Protein AF-A0A7V8Z9N8-F1 (afdb_monomer_lite)

Sequence (375 aa):
MPITPGGRDTIYVFGDNLNQVSESGLSLTSPFISVVPGSFTSGFAGGMSYVRFDAATTFSAPPGDYSIRLQSNTGEVAYVTGGLTVDLANNAPVVNQLDTVDFFVRQQYHDFLNREADDAGLQFWKGTLESYLNNCGTADTSQAADCRARARASVSEAFFVSVEFQETGYLVYRLYRAAFRASSRPPRGLPRYAEFIRDTQTIGAGVIVNQGNWQQQLEANKQAFLTNFVQRAEFTATYPLTMTADQYVNALLANAGLPLDGAEKQAALNAYGAGGVNGRARALRSIAESDLLFRKEFNQAFVLMQYFGYLRRNSDDAPDNSFAGYDFWLGKLNAESGDTTNLQTLDQLLAPTKRARMVEAFVVTGEYRRRFGPE

Structure (mmCIF, N/CA/C/O backbone):
data_AF-A0A7V8Z9N8-F1
#
_entry.id   AF-A0A7V8Z9N8-F1
#
loop_
_atom_site.group_PDB
_atom_site.id
_atom_site.type_symbol
_atom_site.label_atom_id
_atom_site.label_alt_id
_atom_site.label_comp_id
_atom_site.label_asym_id
_atom_site.label_entity_id
_atom_site.label_seq_id
_atom_site.pdbx_PDB_ins_code
_atom_site.Cartn_x
_atom_site.Cartn_y
_atom_site.Cartn_z
_atom_site.occupancy
_atom_site.B_iso_or_equiv
_atom_site.auth_seq_id
_atom_site.auth_comp_id
_atom_site.auth_asym_id
_atom_site.auth_atom_id
_atom_site.pdbx_PDB_model_num
ATOM 1 N N . MET A 1 1 ? 9.235 -22.253 -28.505 1.00 82.94 1 MET A N 1
ATOM 2 C CA . MET A 1 1 ? 8.950 -20.961 -29.171 1.00 82.94 1 MET A CA 1
ATOM 3 C C . MET A 1 1 ? 9.347 -19.853 -28.215 1.00 82.94 1 MET A C 1
ATOM 5 O O . MET A 1 1 ? 8.908 -19.922 -27.072 1.00 82.94 1 MET A O 1
ATOM 9 N N . PRO A 1 2 ? 10.167 -18.877 -28.637 1.00 83.00 2 PRO A N 1
ATOM 10 C CA . PRO A 1 2 ? 10.487 -17.736 -27.793 1.00 83.00 2 PRO A CA 1
ATOM 11 C C . PRO A 1 2 ? 9.223 -16.911 -27.524 1.00 83.00 2 PRO A C 1
ATOM 13 O O . PRO A 1 2 ? 8.469 -16.627 -28.454 1.00 83.00 2 PRO A O 1
ATOM 16 N N . ILE A 1 3 ? 8.998 -16.555 -26.265 1.00 85.44 3 ILE A N 1
ATOM 17 C CA . ILE A 1 3 ? 7.920 -15.670 -25.817 1.00 85.44 3 ILE A CA 1
ATOM 18 C C . ILE A 1 3 ? 8.513 -14.510 -25.025 1.00 85.44 3 ILE A C 1
ATOM 20 O O . ILE A 1 3 ? 9.530 -14.665 -24.344 1.00 85.44 3 ILE A O 1
ATOM 24 N N . THR A 1 4 ? 7.891 -13.338 -25.123 1.00 78.94 4 THR A N 1
ATOM 25 C CA . THR A 1 4 ? 8.471 -12.105 -24.566 1.00 78.94 4 THR A CA 1
ATOM 26 C C . THR A 1 4 ? 7.835 -11.763 -23.217 1.00 78.94 4 THR A C 1
ATOM 28 O O . THR A 1 4 ? 6.605 -11.702 -23.141 1.00 78.94 4 THR A O 1
ATOM 31 N N . PRO A 1 5 ? 8.613 -11.489 -22.150 1.00 78.69 5 PRO A N 1
ATOM 32 C CA . PRO A 1 5 ? 8.058 -10.966 -20.903 1.00 78.69 5 PRO A CA 1
ATOM 33 C C . PRO A 1 5 ? 7.242 -9.688 -21.128 1.00 78.69 5 PRO A C 1
ATOM 35 O O . PRO A 1 5 ? 7.665 -8.788 -21.850 1.00 78.69 5 PRO A O 1
ATOM 38 N N . GLY A 1 6 ? 6.047 -9.621 -20.536 1.00 71.88 6 GLY A N 1
ATOM 39 C CA . GLY A 1 6 ? 5.092 -8.525 -20.746 1.00 71.88 6 GLY A CA 1
ATOM 40 C C . GLY A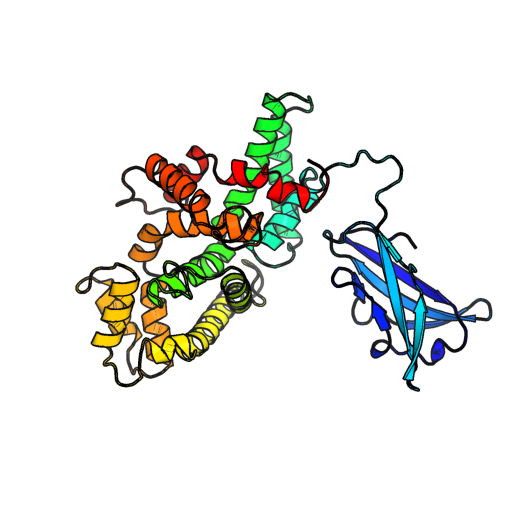 1 6 ? 4.397 -8.545 -22.113 1.00 71.88 6 GLY A C 1
ATOM 41 O O . GLY A 1 6 ? 3.572 -7.676 -22.397 1.00 71.88 6 GLY A O 1
ATOM 42 N N . GLY A 1 7 ? 4.728 -9.516 -22.964 1.00 79.62 7 GLY A N 1
ATOM 43 C CA . GLY A 1 7 ? 4.172 -9.692 -24.295 1.00 79.62 7 GLY A CA 1
ATOM 44 C C . GLY A 1 7 ? 2.905 -10.542 -24.323 1.00 79.62 7 GLY A C 1
ATOM 45 O O . GLY A 1 7 ? 2.538 -11.232 -23.364 1.00 79.62 7 GLY A O 1
ATOM 46 N N . ARG A 1 8 ? 2.241 -10.490 -25.479 1.00 89.31 8 ARG A N 1
ATOM 47 C CA . ARG A 1 8 ? 1.189 -11.427 -25.872 1.00 89.31 8 ARG A CA 1
ATOM 48 C C . ARG A 1 8 ? 1.601 -12.094 -27.171 1.00 89.31 8 ARG A C 1
ATOM 50 O O . ARG A 1 8 ? 1.754 -11.410 -28.180 1.00 89.31 8 ARG A O 1
ATOM 57 N N . ASP A 1 9 ? 1.740 -13.409 -27.131 1.00 91.00 9 ASP A N 1
ATOM 58 C CA . ASP A 1 9 ? 2.224 -14.206 -28.251 1.00 91.00 9 ASP A CA 1
ATOM 59 C C . ASP A 1 9 ? 1.147 -15.210 -28.680 1.00 91.00 9 ASP A C 1
ATOM 61 O O . ASP A 1 9 ? 0.590 -15.935 -27.853 1.00 91.00 9 ASP A O 1
ATOM 65 N N . THR A 1 10 ? 0.839 -15.267 -29.979 1.00 94.62 10 THR A N 1
ATOM 66 C CA . THR A 1 10 ? -0.066 -16.286 -30.529 1.00 94.62 10 THR A CA 1
ATOM 67 C C . THR A 1 10 ? 0.689 -17.599 -30.699 1.00 94.62 10 THR A C 1
ATOM 69 O O . THR A 1 10 ? 1.647 -17.685 -31.468 1.00 94.62 10 THR A O 1
ATOM 72 N N . ILE A 1 11 ? 0.209 -18.644 -30.034 1.00 94.50 11 ILE A N 1
ATOM 73 C CA . ILE A 1 11 ? 0.792 -19.982 -30.047 1.00 94.50 11 ILE A CA 1
ATOM 74 C C . ILE A 1 11 ? -0.060 -20.901 -30.921 1.00 94.50 11 ILE A C 1
ATOM 76 O O . ILE A 1 11 ? -1.282 -20.942 -30.782 1.00 94.50 11 ILE A O 1
ATOM 80 N N . TYR A 1 12 ? 0.597 -21.675 -31.787 1.00 94.31 12 TYR A N 1
ATOM 81 C CA . TYR A 1 12 ? -0.008 -22.791 -32.515 1.00 94.31 12 TYR A CA 1
ATOM 82 C C . TYR A 1 12 ? 0.651 -24.096 -32.083 1.00 94.31 12 TYR A C 1
ATOM 84 O O . TYR A 1 12 ? 1.875 -24.221 -32.122 1.00 94.31 12 TYR A O 1
ATOM 92 N N . VAL A 1 13 ? -0.163 -25.081 -31.713 1.00 93.94 13 VAL A N 1
ATOM 93 C CA . VAL A 1 13 ? 0.290 -26.450 -31.459 1.00 93.94 13 VAL A CA 1
ATOM 94 C C . VAL A 1 13 ? -0.364 -27.353 -32.488 1.00 93.94 13 VAL A C 1
ATOM 96 O O . VAL A 1 13 ? -1.588 -27.380 -32.584 1.00 93.94 13 VAL A O 1
ATOM 99 N N . PHE A 1 14 ? 0.452 -28.075 -33.254 1.00 92.06 14 PHE A N 1
ATOM 100 C CA . PHE A 1 14 ? 0.007 -29.057 -34.240 1.00 92.06 14 PHE A CA 1
ATOM 101 C C . PHE A 1 14 ? 0.200 -30.469 -33.697 1.00 92.06 14 PHE A C 1
ATOM 103 O O . PHE A 1 14 ? 1.163 -30.736 -32.978 1.00 92.06 14 PHE A O 1
ATOM 110 N N . GLY A 1 15 ? -0.710 -31.367 -34.052 1.00 88.62 15 GLY A N 1
ATOM 111 C CA . GLY A 1 15 ? -0.664 -32.754 -33.618 1.00 88.62 15 GLY A CA 1
ATOM 112 C C . GLY A 1 15 ? -1.954 -33.495 -33.927 1.00 88.62 15 GLY A C 1
ATOM 113 O O . GLY A 1 15 ? -2.981 -32.897 -34.261 1.00 88.62 15 GLY A O 1
ATOM 114 N N . ASP A 1 16 ? -1.898 -34.812 -33.798 1.00 87.69 16 ASP A N 1
ATOM 115 C CA . ASP A 1 16 ? -3.054 -35.667 -34.026 1.00 87.69 16 ASP A CA 1
ATOM 116 C C . ASP A 1 16 ? -4.092 -35.501 -32.913 1.00 87.69 16 ASP A C 1
ATOM 118 O O . ASP A 1 16 ? -3.762 -35.263 -31.751 1.00 87.69 16 ASP A O 1
ATOM 122 N N . ASN A 1 17 ? -5.371 -35.633 -33.274 1.00 84.50 17 ASN A N 1
ATOM 123 C CA . ASN A 1 17 ? -6.515 -35.592 -32.354 1.00 84.50 17 ASN A CA 1
ATOM 124 C C . ASN A 1 17 ? -6.657 -34.306 -31.513 1.00 84.50 17 ASN A C 1
ATOM 126 O O . ASN A 1 17 ? -7.448 -34.262 -30.569 1.00 84.50 17 ASN A O 1
ATOM 130 N N . LEU A 1 18 ? -5.963 -33.221 -31.870 1.00 89.12 18 LEU A N 1
ATOM 131 C CA . LEU A 1 18 ? -6.078 -31.935 -31.173 1.00 89.12 18 LEU A CA 1
ATOM 132 C C . LEU A 1 18 ? -7.464 -31.282 -31.295 1.00 89.12 18 LEU A C 1
ATOM 134 O O . LEU A 1 18 ? -7.822 -30.429 -30.488 1.00 89.12 18 LEU A O 1
ATOM 138 N N . ASN A 1 19 ? -8.289 -31.731 -32.242 1.00 86.12 19 ASN A N 1
ATOM 139 C CA . ASN A 1 19 ? -9.707 -31.377 -32.326 1.00 86.12 19 ASN A CA 1
ATOM 140 C C . ASN A 1 19 ? -10.540 -31.868 -31.122 1.00 86.12 19 ASN A C 1
ATOM 142 O O . ASN A 1 19 ? -11.681 -31.442 -30.968 1.00 86.12 19 ASN A O 1
ATOM 146 N N . GLN A 1 20 ? -9.995 -32.752 -30.278 1.00 89.38 20 GLN A N 1
ATOM 147 C CA . GLN A 1 20 ? -10.640 -33.226 -29.050 1.00 89.38 20 GLN A CA 1
ATOM 148 C C . GLN A 1 20 ? -10.265 -32.413 -27.802 1.00 89.38 20 GLN A C 1
ATOM 150 O O . GLN A 1 20 ? -10.724 -32.742 -26.707 1.00 89.38 20 GLN A O 1
ATOM 155 N N . VAL A 1 21 ? -9.431 -31.379 -27.938 1.00 92.00 21 VAL A N 1
ATOM 156 C CA . VAL A 1 21 ? -9.043 -30.481 -26.844 1.00 92.00 21 VAL A CA 1
ATOM 157 C C . VAL A 1 21 ? -9.955 -29.255 -26.844 1.00 92.00 21 VAL A C 1
ATOM 159 O O . VAL A 1 21 ? -10.242 -28.675 -27.891 1.00 92.00 21 VAL A O 1
ATOM 162 N N . SER A 1 22 ? -10.405 -28.854 -25.658 1.00 91.44 22 SER A N 1
ATOM 163 C CA . SER A 1 22 ? -11.158 -27.619 -25.423 1.00 91.44 22 SER A CA 1
ATOM 164 C C . SER A 1 22 ? -10.313 -26.608 -24.642 1.00 91.44 22 SER A C 1
ATOM 166 O O . SER A 1 22 ? -9.267 -26.962 -24.098 1.00 91.44 22 SER A O 1
ATOM 168 N N . GLU A 1 23 ? -10.771 -25.358 -24.541 1.00 90.69 23 GLU A N 1
ATOM 169 C CA . GLU A 1 23 ? -10.067 -24.308 -23.787 1.00 90.69 23 GLU A CA 1
ATOM 170 C C . GLU A 1 23 ? -9.812 -24.714 -22.325 1.00 90.69 23 GLU A C 1
ATOM 172 O O . GLU A 1 23 ? -8.716 -24.519 -21.814 1.00 90.69 23 GLU A O 1
ATOM 177 N N . SER A 1 24 ? -10.768 -25.389 -21.675 1.00 89.69 24 SER A N 1
ATOM 178 C CA . SER A 1 24 ? -10.596 -25.912 -20.309 1.00 89.69 24 SER A CA 1
ATOM 179 C C . SER A 1 24 ? -9.563 -27.037 -20.195 1.00 89.69 24 SER A C 1
ATOM 181 O O . SER A 1 24 ? -9.095 -27.337 -19.099 1.00 89.69 24 SER A O 1
ATOM 183 N N . GLY A 1 25 ? -9.227 -27.684 -21.312 1.00 90.38 25 GLY A N 1
ATOM 184 C CA . GLY A 1 25 ? -8.186 -28.704 -21.387 1.00 90.38 25 GLY A CA 1
ATOM 185 C C . GLY A 1 25 ? -6.778 -28.129 -21.560 1.00 90.38 25 GLY A C 1
ATOM 186 O O . GLY A 1 25 ? -5.810 -28.883 -21.480 1.00 90.38 25 GLY A O 1
ATOM 187 N N . LEU A 1 26 ? -6.637 -26.822 -21.793 1.00 93.75 26 LEU A N 1
ATOM 188 C CA . LEU A 1 26 ? -5.356 -26.149 -21.981 1.00 93.75 26 LEU A CA 1
ATOM 189 C C . LEU A 1 26 ? -4.894 -25.490 -20.674 1.00 93.75 26 LEU A C 1
ATOM 191 O O . LEU A 1 26 ? -5.606 -24.697 -20.065 1.00 93.75 26 LEU A O 1
ATOM 195 N N . SER A 1 27 ? -3.655 -25.761 -20.269 1.00 91.38 27 SER A N 1
ATOM 196 C CA . SER A 1 27 ? -3.010 -25.057 -19.158 1.00 91.38 27 SER A CA 1
ATOM 197 C C . SER A 1 27 ? -1.510 -24.915 -19.386 1.00 91.38 27 SER A C 1
ATOM 199 O O . SER A 1 27 ? -0.891 -25.762 -20.029 1.00 91.38 27 SER A O 1
ATOM 201 N N . LEU A 1 28 ? -0.904 -23.888 -18.801 1.00 91.69 28 LEU A N 1
ATOM 202 C CA . LEU A 1 28 ? 0.541 -23.674 -18.832 1.00 91.69 28 LEU A CA 1
ATOM 203 C C . LEU A 1 28 ? 1.142 -24.069 -17.485 1.00 91.69 28 LEU A C 1
ATOM 205 O O . LEU A 1 28 ? 0.551 -23.820 -16.437 1.00 91.69 28 LEU A O 1
ATOM 209 N N . THR A 1 29 ? 2.321 -24.688 -17.489 1.00 78.81 29 THR A N 1
ATOM 210 C CA . THR A 1 29 ? 2.987 -25.145 -16.254 1.00 78.81 29 THR A CA 1
ATOM 211 C C . THR A 1 29 ? 3.706 -24.010 -15.512 1.00 78.81 29 THR A C 1
ATOM 213 O O . THR A 1 29 ? 4.730 -24.245 -14.876 1.00 78.81 29 THR A O 1
ATOM 216 N N . SER A 1 30 ? 3.219 -22.771 -15.632 1.00 84.19 30 SER A N 1
ATOM 217 C CA . SER A 1 30 ? 3.859 -21.561 -15.115 1.00 84.19 30 SER A CA 1
ATOM 218 C C . SER A 1 30 ? 2.838 -20.636 -14.462 1.00 84.19 30 SER A C 1
ATOM 220 O O . SER A 1 30 ? 1.788 -20.405 -15.056 1.00 84.19 30 SER A O 1
ATOM 222 N N . PRO A 1 31 ? 3.145 -20.034 -13.299 1.00 80.19 31 PRO A N 1
ATOM 223 C CA . PRO A 1 31 ? 2.337 -18.946 -12.754 1.00 80.19 31 PRO A CA 1
ATOM 224 C C . PRO A 1 31 ? 2.562 -17.613 -13.492 1.00 80.19 31 PRO A C 1
ATOM 226 O O . PRO A 1 31 ? 1.800 -16.674 -13.291 1.00 80.19 31 PRO A O 1
ATOM 229 N N . PHE A 1 32 ? 3.599 -17.519 -14.331 1.00 85.31 32 PHE A N 1
ATOM 230 C CA . PHE A 1 32 ? 3.976 -16.300 -15.054 1.00 85.31 32 PHE A CA 1
ATOM 231 C C . PHE A 1 32 ? 3.394 -16.225 -16.465 1.00 85.31 32 PHE A C 1
ATOM 233 O O . PHE A 1 32 ? 3.576 -15.228 -17.154 1.00 85.31 32 PHE A O 1
ATOM 240 N N . ILE A 1 33 ? 2.733 -17.284 -16.934 1.00 91.38 33 ILE A N 1
ATOM 241 C CA . ILE A 1 33 ? 2.181 -17.333 -18.285 1.00 91.38 33 ILE A CA 1
ATOM 242 C C . ILE A 1 33 ? 0.756 -17.847 -18.184 1.00 91.38 33 ILE A C 1
ATOM 244 O O . ILE A 1 33 ? 0.508 -18.915 -17.626 1.00 91.38 33 ILE A O 1
ATOM 248 N N . SER A 1 34 ? -0.179 -17.085 -18.734 1.00 91.31 34 SER A N 1
ATOM 249 C CA . SER A 1 34 ? -1.600 -17.421 -18.734 1.00 91.31 34 SER A CA 1
ATOM 250 C C . SER A 1 34 ? -2.143 -17.476 -20.155 1.00 91.31 34 SER A C 1
ATOM 252 O O . SER A 1 34 ? -1.635 -16.811 -21.057 1.00 91.31 34 SER A O 1
ATOM 254 N N . VAL A 1 35 ? -3.180 -18.283 -20.358 1.00 92.69 35 VAL A N 1
ATOM 255 C CA . VAL A 1 35 ? -3.938 -18.290 -21.612 1.00 92.69 35 VAL A CA 1
ATOM 256 C C . VAL A 1 35 ? -4.899 -17.110 -21.579 1.00 92.69 35 VAL A C 1
ATOM 258 O O . VAL A 1 35 ? -5.642 -16.951 -20.611 1.00 92.69 35 VAL A O 1
ATOM 261 N N . VAL A 1 36 ? -4.894 -16.286 -22.625 1.00 92.06 36 VAL A N 1
ATOM 262 C CA . VAL A 1 36 ? -5.844 -15.179 -22.755 1.00 92.06 36 VAL A CA 1
ATOM 263 C C . VAL A 1 36 ? -7.249 -15.764 -22.953 1.00 92.06 36 VAL A C 1
ATOM 265 O O . VAL A 1 36 ? -7.455 -16.482 -23.938 1.00 92.06 36 VAL A O 1
ATOM 268 N N . PRO A 1 37 ? -8.221 -15.465 -22.069 1.00 90.62 37 PRO A N 1
ATOM 269 C CA . PRO A 1 37 ? -9.566 -16.025 -22.170 1.00 90.62 37 PRO A CA 1
ATOM 270 C C . PRO A 1 37 ? -10.225 -15.726 -23.519 1.00 90.62 37 PRO A C 1
ATOM 272 O O . PRO A 1 37 ? -10.191 -14.589 -23.994 1.00 90.62 37 PRO A O 1
ATOM 275 N N . GLY A 1 38 ? -10.829 -16.743 -24.135 1.00 90.75 38 GLY A N 1
ATOM 276 C CA . GLY A 1 38 ? -11.528 -16.625 -25.418 1.00 90.75 38 GLY A CA 1
ATOM 277 C C . GLY A 1 38 ? -10.615 -16.546 -26.646 1.00 90.75 38 GLY A C 1
ATOM 278 O O . GLY A 1 38 ? -11.110 -16.395 -27.761 1.00 90.75 38 GLY A O 1
ATOM 279 N N . SER A 1 39 ? -9.293 -16.663 -26.477 1.00 94.44 39 SER A N 1
ATOM 280 C CA . SER A 1 39 ? -8.345 -16.734 -27.602 1.00 94.44 39 SER A CA 1
ATOM 281 C C . SER A 1 39 ? -8.240 -18.134 -28.221 1.00 94.44 39 SER A C 1
ATOM 283 O O . SER A 1 39 ? -7.697 -18.286 -29.320 1.00 94.44 39 SER A O 1
ATOM 285 N N . PHE A 1 40 ? -8.746 -19.156 -27.520 1.00 96.00 40 PHE A N 1
ATOM 286 C CA . PHE A 1 40 ? -8.637 -20.551 -27.924 1.00 96.00 40 PHE A CA 1
ATOM 287 C C . PHE A 1 40 ? -9.479 -20.855 -29.166 1.00 96.00 40 PHE A C 1
ATOM 289 O O . PHE A 1 40 ? -10.680 -20.603 -29.215 1.00 96.00 40 PHE A O 1
ATOM 296 N N . THR A 1 41 ? -8.855 -21.487 -30.154 1.00 94.81 41 THR A N 1
ATOM 297 C CA . THR A 1 41 ? -9.523 -22.069 -31.321 1.00 94.81 41 THR A CA 1
ATOM 298 C C . THR A 1 41 ? -8.845 -23.382 -31.692 1.00 94.81 41 THR A C 1
ATOM 300 O O . THR A 1 41 ? -7.655 -23.565 -31.444 1.00 94.81 41 THR A O 1
ATOM 303 N N . SER A 1 42 ? -9.581 -24.300 -32.308 1.00 93.19 42 SER A N 1
ATOM 304 C CA . SER A 1 42 ? -9.021 -25.515 -32.899 1.00 93.19 42 SER A CA 1
ATOM 305 C C . SER A 1 42 ? -9.402 -25.603 -34.371 1.00 93.19 42 SER A C 1
ATOM 307 O O . SER A 1 42 ? -10.379 -24.996 -34.817 1.00 93.19 42 SER A O 1
ATOM 309 N N . GLY A 1 43 ? -8.603 -26.320 -35.151 1.00 91.81 43 GLY A N 1
ATOM 310 C CA . GLY A 1 43 ? -8.834 -26.444 -36.582 1.00 91.81 43 GLY A CA 1
ATOM 311 C C . GLY A 1 43 ? -7.975 -27.514 -37.232 1.00 91.81 43 GLY A C 1
ATOM 312 O O . GLY A 1 43 ? -7.345 -28.335 -36.564 1.00 91.81 43 GLY A O 1
ATOM 313 N N . PHE A 1 44 ? -7.969 -27.507 -38.561 1.00 90.81 44 PHE A N 1
ATOM 314 C CA . PHE A 1 44 ? -7.179 -28.412 -39.384 1.00 90.81 44 PHE A CA 1
ATOM 315 C C . PHE A 1 44 ? -6.503 -27.613 -40.494 1.00 90.81 44 PHE A C 1
ATOM 317 O O . PHE A 1 44 ? -7.170 -26.897 -41.241 1.00 90.81 44 PHE A O 1
ATOM 324 N N . ALA A 1 45 ? -5.180 -27.706 -40.589 1.00 89.50 45 ALA A N 1
ATOM 325 C CA . ALA A 1 45 ? -4.388 -26.993 -41.582 1.00 89.50 45 ALA A CA 1
ATOM 326 C C . ALA A 1 45 ? -3.153 -27.819 -41.952 1.00 89.50 45 ALA A C 1
ATOM 328 O O . ALA A 1 45 ? -2.554 -28.472 -41.103 1.00 89.50 45 ALA A O 1
ATOM 329 N N . GLY A 1 46 ? -2.778 -27.815 -43.234 1.00 83.56 46 GLY A N 1
ATOM 330 C CA . GLY A 1 46 ? -1.585 -28.533 -43.699 1.00 83.56 46 GLY A CA 1
ATOM 331 C C . GLY A 1 46 ? -1.631 -30.053 -43.489 1.00 83.56 46 GLY A C 1
ATOM 332 O O . GLY A 1 46 ? -0.583 -30.674 -43.372 1.00 83.56 46 GLY A O 1
ATOM 333 N N . GLY A 1 47 ? -2.827 -30.651 -43.420 1.00 88.12 47 GLY A N 1
ATOM 334 C CA . GLY A 1 47 ? -2.991 -32.092 -43.204 1.00 88.12 47 GLY A CA 1
ATOM 335 C C . GLY A 1 47 ? -2.937 -32.540 -41.739 1.00 88.12 47 GLY A C 1
ATOM 336 O O . GLY A 1 47 ? -2.986 -33.740 -41.493 1.00 88.12 47 GLY A O 1
ATOM 337 N N . MET A 1 48 ? -2.868 -31.612 -40.779 1.00 90.25 48 MET A N 1
ATOM 338 C CA . MET A 1 48 ? -2.829 -31.911 -39.343 1.00 90.25 48 MET A CA 1
ATOM 339 C C . MET A 1 48 ? -3.834 -31.057 -38.565 1.00 90.25 48 MET A C 1
ATOM 341 O O . MET A 1 48 ? -4.165 -29.934 -38.964 1.00 90.25 48 MET A O 1
ATOM 345 N N . SER A 1 49 ? -4.310 -31.573 -37.431 1.00 92.81 49 SER A N 1
ATOM 346 C CA . SER A 1 49 ? -5.091 -30.779 -36.481 1.00 92.81 49 SER A CA 1
ATOM 347 C C . SER A 1 49 ? -4.194 -29.802 -35.722 1.00 92.81 49 SER A C 1
ATOM 349 O O . SER A 1 49 ? -3.010 -30.062 -35.498 1.00 92.81 49 SER A O 1
ATOM 351 N N . TYR A 1 50 ? -4.768 -28.673 -35.310 1.00 94.44 50 TYR A N 1
ATOM 352 C CA . TYR A 1 50 ? -4.093 -27.698 -34.462 1.00 94.44 50 TYR A CA 1
ATOM 353 C C . TYR A 1 50 ? -5.010 -27.141 -33.375 1.00 94.44 50 TYR A C 1
ATOM 355 O O . TYR A 1 50 ? -6.233 -27.106 -33.528 1.00 94.44 50 TYR A O 1
ATOM 363 N N . VAL A 1 51 ? -4.387 -26.638 -32.311 1.00 95.50 51 VAL A N 1
ATOM 364 C CA . VAL A 1 51 ? -4.975 -25.653 -31.396 1.00 95.50 51 VAL A CA 1
ATOM 365 C C . VAL A 1 51 ? -4.190 -24.347 -31.482 1.00 95.50 51 VAL A C 1
ATOM 367 O O . VAL A 1 51 ? -2.968 -24.354 -31.636 1.00 95.50 51 VAL A O 1
ATOM 370 N N . ARG A 1 52 ? -4.901 -23.225 -31.407 1.00 95.69 52 ARG A N 1
ATOM 371 C CA . ARG A 1 52 ? -4.367 -21.863 -31.385 1.00 95.69 52 ARG A CA 1
ATOM 372 C C . ARG A 1 52 ? -4.876 -21.165 -30.135 1.00 95.69 52 ARG A C 1
ATOM 374 O O . ARG A 1 52 ? -6.067 -21.237 -29.856 1.00 95.69 52 ARG A O 1
ATOM 381 N N . PHE A 1 53 ? -4.005 -20.454 -29.438 1.00 95.44 53 PHE A N 1
ATOM 382 C CA . PHE A 1 53 ? -4.369 -19.590 -28.316 1.00 95.44 53 PHE A CA 1
ATOM 383 C C . PHE A 1 53 ? -3.355 -18.455 -28.181 1.00 95.44 53 PHE A C 1
ATOM 385 O O . PHE A 1 53 ? -2.232 -18.570 -28.668 1.00 95.44 53 PHE A O 1
ATOM 392 N N . ASP A 1 54 ? -3.734 -17.375 -27.507 1.00 95.50 54 ASP A N 1
ATOM 393 C CA . ASP A 1 54 ? -2.803 -16.306 -27.158 1.00 95.50 54 ASP A CA 1
ATOM 394 C C . ASP A 1 54 ? -2.300 -16.530 -25.725 1.00 95.50 54 ASP A C 1
ATOM 396 O O . ASP A 1 54 ? -3.086 -16.742 -24.797 1.00 95.50 54 ASP A O 1
ATOM 400 N N . ALA A 1 55 ? -0.981 -16.507 -25.543 1.00 93.25 55 ALA A N 1
ATOM 401 C CA . ALA A 1 55 ? -0.325 -16.584 -24.245 1.00 93.25 55 ALA A CA 1
ATOM 402 C C . ALA A 1 55 ? 0.059 -15.174 -23.782 1.00 93.25 55 ALA A C 1
ATOM 404 O O . ALA A 1 55 ? 0.739 -14.446 -24.504 1.00 93.25 55 ALA A O 1
ATOM 405 N N . ALA A 1 56 ? -0.371 -14.788 -22.582 1.00 90.62 56 ALA A N 1
ATOM 406 C CA . ALA A 1 56 ? 0.061 -13.564 -21.921 1.00 90.62 56 ALA A CA 1
ATOM 407 C C . ALA A 1 56 ? 1.145 -13.898 -20.895 1.00 90.62 56 ALA A C 1
ATOM 409 O O . ALA A 1 56 ? 0.894 -14.633 -19.934 1.00 90.62 56 ALA A O 1
ATOM 410 N N . THR A 1 57 ? 2.333 -13.339 -21.104 1.00 88.81 57 THR A N 1
ATOM 411 C CA . THR A 1 57 ? 3.505 -13.550 -20.253 1.00 88.81 57 THR A CA 1
ATOM 412 C C . THR A 1 57 ? 3.656 -12.351 -19.328 1.00 88.81 57 THR A C 1
ATOM 414 O O . THR A 1 57 ? 3.709 -11.211 -19.790 1.00 88.81 57 THR A O 1
ATOM 417 N N . THR A 1 58 ? 3.739 -12.573 -18.019 1.00 78.12 58 THR A N 1
ATOM 418 C CA . THR A 1 58 ? 4.018 -11.488 -17.075 1.00 78.12 58 THR A CA 1
ATOM 419 C C . THR A 1 58 ? 5.414 -10.937 -17.332 1.00 78.12 58 THR A C 1
ATOM 421 O O . THR A 1 58 ? 6.317 -11.646 -17.774 1.00 78.12 58 THR A O 1
ATOM 424 N N . PHE A 1 59 ? 5.630 -9.657 -17.043 1.00 67.75 59 PHE A N 1
ATOM 425 C CA . PHE A 1 59 ? 6.958 -9.068 -17.232 1.00 67.75 59 PHE A CA 1
ATOM 426 C C . PHE A 1 59 ? 8.003 -9.697 -16.293 1.00 67.75 59 PHE A C 1
ATOM 428 O O . PHE A 1 59 ? 9.168 -9.838 -16.638 1.00 67.75 59 PHE A O 1
ATOM 435 N N . SER A 1 60 ? 7.565 -10.174 -15.130 1.00 66.88 60 SER A N 1
ATOM 436 C CA . SER A 1 60 ? 8.395 -10.888 -14.159 1.00 66.88 60 SER A CA 1
ATOM 437 C C . SER A 1 60 ? 8.725 -12.340 -14.527 1.00 66.88 60 SER A C 1
ATOM 439 O O . SER A 1 60 ? 9.324 -13.029 -13.702 1.00 66.88 60 SER A O 1
ATOM 441 N N . ALA A 1 61 ? 8.310 -12.838 -15.700 1.00 79.19 61 ALA A N 1
ATOM 442 C CA . ALA A 1 61 ? 8.593 -14.210 -16.104 1.00 79.19 61 ALA A CA 1
ATOM 443 C C . ALA A 1 61 ? 10.117 -14.435 -16.175 1.00 79.19 61 ALA A C 1
ATOM 445 O O . ALA A 1 61 ? 10.785 -13.784 -16.984 1.00 79.19 61 ALA A O 1
ATOM 446 N N . PRO A 1 62 ? 10.691 -15.325 -15.342 1.00 73.69 62 PRO A N 1
ATOM 447 C CA . PRO A 1 62 ? 12.123 -15.573 -15.378 1.00 73.69 62 PRO A CA 1
ATOM 448 C C . PRO A 1 62 ? 12.522 -16.263 -16.691 1.00 73.69 62 PRO A C 1
ATOM 450 O O . PRO A 1 62 ? 11.698 -16.968 -17.289 1.00 73.69 62 PRO A O 1
ATOM 453 N N . PRO A 1 63 ? 13.783 -16.112 -17.136 1.00 80.69 63 PRO A N 1
ATOM 454 C CA . PRO A 1 63 ? 14.304 -16.901 -18.241 1.00 80.69 63 PRO A CA 1
ATOM 455 C C . PRO A 1 63 ? 14.172 -18.400 -17.962 1.00 80.69 63 PRO A C 1
ATOM 457 O O . PRO A 1 63 ? 14.411 -18.851 -16.838 1.00 80.69 63 PRO A O 1
ATOM 460 N N . GLY A 1 64 ? 13.797 -19.169 -18.979 1.00 82.06 64 GLY A N 1
ATOM 461 C CA . GLY A 1 64 ? 13.647 -20.614 -18.859 1.00 82.06 64 GLY A CA 1
ATOM 462 C C . GLY A 1 64 ? 12.622 -21.215 -19.810 1.00 82.06 64 GLY A C 1
ATOM 463 O O . GLY A 1 64 ? 11.960 -20.520 -20.584 1.00 82.06 64 GLY A O 1
ATOM 464 N N . ASP A 1 65 ? 12.498 -22.535 -19.711 1.00 87.81 65 ASP A N 1
ATOM 465 C CA . ASP A 1 65 ? 11.584 -23.333 -20.515 1.00 87.81 65 ASP A CA 1
ATOM 466 C C . ASP A 1 65 ? 10.289 -23.626 -19.756 1.00 87.81 65 ASP A C 1
ATOM 468 O O . ASP A 1 65 ? 10.279 -24.087 -18.612 1.00 87.81 65 ASP A O 1
ATOM 472 N N . TYR A 1 66 ? 9.173 -23.401 -20.436 1.00 90.19 66 TYR A N 1
ATOM 473 C CA . TYR A 1 66 ? 7.828 -23.593 -19.926 1.00 90.19 66 TYR A CA 1
ATOM 474 C C . TYR A 1 66 ? 7.067 -24.568 -20.813 1.00 90.19 66 TYR A C 1
ATOM 476 O O . TYR A 1 66 ? 7.239 -24.621 -22.034 1.00 90.19 66 TYR A O 1
ATOM 484 N N . SER A 1 67 ? 6.209 -25.366 -20.182 1.00 93.50 67 SER A N 1
ATOM 485 C CA . SER A 1 67 ? 5.506 -26.448 -20.860 1.00 93.50 67 SER A CA 1
ATOM 486 C C . SER A 1 67 ? 4.034 -26.118 -21.053 1.00 93.50 67 SER A C 1
ATOM 488 O O . SER A 1 67 ? 3.388 -25.494 -20.205 1.00 93.50 67 SER A O 1
ATOM 490 N N . ILE A 1 68 ? 3.497 -26.581 -22.176 1.00 95.25 68 ILE A N 1
ATOM 491 C CA . ILE A 1 68 ? 2.067 -26.528 -22.472 1.00 95.25 68 ILE A CA 1
ATOM 492 C C . ILE A 1 68 ? 1.489 -27.889 -22.112 1.00 95.25 68 ILE A C 1
ATOM 494 O O . ILE A 1 68 ? 2.000 -28.916 -22.555 1.00 95.25 68 ILE A O 1
ATOM 498 N N . ARG A 1 69 ? 0.424 -27.901 -21.316 1.00 94.12 69 ARG A N 1
ATOM 499 C CA . ARG A 1 69 ? -0.357 -29.098 -21.017 1.00 94.12 69 ARG A CA 1
ATOM 500 C C . ARG A 1 69 ? -1.679 -29.016 -21.766 1.00 94.12 69 ARG A C 1
ATOM 502 O O . ARG A 1 69 ? -2.399 -28.027 -21.646 1.00 94.12 69 ARG A O 1
ATOM 509 N N . LEU A 1 70 ? -1.989 -30.075 -22.499 1.00 93.81 70 LEU A N 1
ATOM 510 C CA . LEU A 1 70 ? -3.234 -30.259 -23.230 1.00 93.81 70 LEU A CA 1
ATOM 511 C C . LEU A 1 70 ? -3.943 -31.490 -22.682 1.00 93.81 70 LEU A C 1
ATOM 513 O O . LEU A 1 70 ? -3.308 -32.514 -22.437 1.00 93.81 70 LEU A O 1
ATOM 517 N N . GLN A 1 71 ? -5.252 -31.395 -22.504 1.00 94.00 71 GLN A N 1
ATOM 518 C CA . GLN A 1 71 ? -6.099 -32.492 -22.073 1.00 94.00 71 GLN A CA 1
ATOM 519 C C . GLN A 1 71 ? -7.298 -32.612 -23.010 1.00 94.00 71 GLN A C 1
ATOM 521 O O . GLN A 1 71 ? -8.001 -31.632 -23.261 1.00 94.00 71 GLN A O 1
ATOM 526 N N . SER A 1 72 ? -7.524 -33.812 -23.538 1.00 91.88 72 SER A N 1
ATOM 527 C CA . SER A 1 72 ? -8.685 -34.106 -24.370 1.00 91.88 72 SER A CA 1
ATOM 528 C C . SER A 1 72 ? -9.962 -34.188 -23.529 1.00 91.88 72 SER A C 1
ATOM 530 O O . SER A 1 72 ? -9.931 -34.401 -22.313 1.00 91.88 72 SER A O 1
ATOM 532 N N . ASN A 1 73 ? -11.113 -34.112 -24.194 1.00 88.00 73 ASN A N 1
ATOM 533 C CA . ASN A 1 73 ? -12.421 -34.314 -23.566 1.00 88.00 73 ASN A CA 1
ATOM 534 C C . ASN A 1 73 ? -12.606 -35.738 -22.998 1.00 88.00 73 ASN A C 1
ATOM 536 O O . ASN A 1 73 ? -13.467 -35.950 -22.147 1.00 88.00 73 ASN A O 1
ATOM 540 N N . THR A 1 74 ? -11.807 -36.710 -23.451 1.00 90.06 74 THR A N 1
ATOM 541 C CA . THR A 1 74 ? -11.788 -38.093 -22.942 1.00 90.06 74 THR A CA 1
ATOM 542 C C . THR A 1 74 ? -10.799 -38.293 -21.789 1.00 90.06 74 THR A C 1
ATOM 544 O O . THR A 1 74 ? -10.756 -39.371 -21.203 1.00 90.06 74 THR A O 1
ATOM 547 N N . GLY A 1 75 ? -10.043 -37.254 -21.420 1.00 87.12 75 GLY A N 1
ATOM 548 C CA . GLY A 1 75 ? -9.130 -37.253 -20.279 1.00 87.12 75 GLY A CA 1
ATOM 549 C C . GLY A 1 75 ? -7.678 -37.609 -20.602 1.00 87.12 75 GLY A C 1
ATOM 550 O O . GLY A 1 75 ? -6.856 -37.623 -19.687 1.00 87.12 75 GLY A O 1
ATOM 551 N N . GLU A 1 76 ? -7.335 -37.851 -21.868 1.00 91.50 76 GLU A N 1
ATOM 552 C CA . GLU A 1 76 ? -5.946 -38.056 -22.288 1.00 91.50 76 GLU A CA 1
ATOM 553 C C . GLU A 1 76 ? -5.157 -36.754 -22.162 1.00 91.50 76 GLU A C 1
ATOM 555 O O . GLU A 1 76 ? -5.667 -35.678 -22.471 1.00 91.50 76 GLU A O 1
ATOM 560 N N . VAL A 1 77 ? -3.908 -36.843 -21.704 1.00 90.38 77 VAL A N 1
ATOM 561 C CA . VAL A 1 77 ? -3.055 -35.678 -21.450 1.00 90.38 77 VAL A CA 1
ATOM 562 C C . VAL A 1 77 ? -1.810 -35.749 -22.320 1.00 90.38 77 VAL A C 1
ATOM 564 O O . VAL A 1 77 ? -1.123 -36.768 -22.345 1.00 90.38 77 VAL A O 1
ATOM 567 N N . ALA A 1 78 ? -1.487 -34.638 -22.973 1.00 90.38 78 ALA A N 1
ATOM 568 C CA . ALA A 1 78 ? -0.248 -34.436 -23.707 1.00 90.38 78 ALA A CA 1
ATOM 569 C C . ALA A 1 78 ? 0.502 -33.217 -23.159 1.00 90.38 78 ALA A C 1
ATOM 571 O O . ALA A 1 78 ? -0.101 -32.218 -22.757 1.00 90.38 78 ALA A O 1
ATOM 572 N N . TYR A 1 79 ? 1.832 -33.296 -23.169 1.00 91.12 79 TYR A N 1
ATOM 573 C CA . TYR A 1 79 ? 2.708 -32.190 -22.801 1.00 91.12 79 TYR A CA 1
ATOM 574 C C . TYR A 1 79 ? 3.573 -31.795 -23.990 1.00 91.12 79 TYR A C 1
ATOM 576 O O . TYR A 1 79 ? 4.237 -32.636 -24.592 1.00 91.12 79 TYR A O 1
ATOM 584 N N . VAL A 1 80 ? 3.610 -30.498 -24.279 1.00 90.62 80 VAL A N 1
ATOM 585 C CA . VAL A 1 80 ? 4.665 -29.894 -25.094 1.00 90.62 80 VAL A CA 1
ATOM 586 C C . VAL A 1 80 ? 5.719 -29.370 -24.125 1.00 90.62 80 VAL A C 1
ATOM 588 O O . VAL A 1 80 ? 5.656 -28.223 -23.671 1.00 90.62 80 VAL A O 1
ATOM 591 N N . THR A 1 81 ? 6.640 -30.249 -23.733 1.00 88.69 81 THR A N 1
ATOM 592 C CA . THR A 1 81 ? 7.711 -29.930 -22.780 1.00 88.69 81 THR A CA 1
ATOM 593 C C . THR A 1 81 ? 8.677 -28.920 -23.390 1.00 88.69 81 THR A C 1
ATOM 595 O O . THR A 1 81 ? 9.184 -29.151 -24.484 1.00 88.69 81 THR A O 1
ATOM 598 N N . GLY A 1 82 ? 8.904 -27.793 -22.707 1.00 84.94 82 GLY A N 1
ATOM 599 C CA . GLY A 1 82 ? 9.729 -26.696 -23.236 1.00 84.94 82 GLY A CA 1
ATOM 600 C C . GLY A 1 82 ? 9.180 -26.084 -24.531 1.00 84.94 82 GLY A C 1
ATOM 601 O O . GLY A 1 82 ? 9.924 -25.549 -25.348 1.00 84.94 82 GLY A O 1
ATOM 602 N N . GLY A 1 83 ? 7.864 -26.187 -24.756 1.00 85.00 83 GLY A N 1
ATOM 603 C CA . GLY A 1 83 ? 7.211 -25.620 -25.937 1.00 85.00 83 GLY A CA 1
ATOM 604 C C . GLY A 1 83 ? 7.307 -24.095 -26.002 1.00 85.00 83 GLY A C 1
ATOM 605 O O . GLY A 1 83 ? 7.273 -23.522 -27.094 1.00 85.00 83 GLY A O 1
ATOM 606 N N . LEU A 1 84 ? 7.474 -23.445 -24.850 1.00 90.50 84 LEU A N 1
ATOM 607 C CA . LEU A 1 84 ? 7.658 -22.007 -24.703 1.00 90.50 84 LEU A CA 1
ATOM 608 C C . LEU A 1 84 ? 8.995 -21.746 -24.011 1.00 90.50 84 LEU A C 1
ATOM 610 O O . LEU A 1 84 ? 9.306 -22.400 -23.022 1.00 90.50 84 LEU A O 1
ATOM 614 N N . THR A 1 85 ? 9.744 -20.764 -24.489 1.00 87.06 85 THR A N 1
ATOM 615 C CA . THR A 1 85 ? 11.014 -20.364 -23.884 1.00 87.06 85 THR A CA 1
ATOM 616 C C . THR A 1 85 ? 10.965 -18.868 -23.653 1.00 87.06 85 THR A C 1
ATOM 618 O O . THR A 1 85 ? 10.725 -18.104 -24.585 1.00 87.06 85 THR A O 1
ATOM 621 N N . VAL A 1 86 ? 11.184 -18.439 -22.417 1.00 82.69 86 VAL A N 1
ATOM 622 C CA . VAL A 1 86 ? 11.552 -17.049 -22.154 1.00 82.69 86 VAL A CA 1
ATOM 623 C C . VAL A 1 86 ? 13.065 -17.005 -22.276 1.00 82.69 86 VAL A C 1
ATOM 625 O O . VAL A 1 86 ? 13.772 -17.477 -21.387 1.00 82.69 86 VAL A O 1
ATOM 628 N N . ASP A 1 87 ? 13.547 -16.497 -23.405 1.00 69.19 87 ASP A N 1
ATOM 629 C CA . ASP A 1 87 ? 14.972 -16.277 -23.635 1.00 69.19 87 ASP A CA 1
ATOM 630 C C . ASP A 1 87 ? 15.261 -14.776 -23.607 1.00 69.19 87 ASP A C 1
ATOM 632 O O . ASP A 1 87 ? 14.495 -13.967 -24.140 1.00 69.19 87 ASP A O 1
ATOM 636 N N . LEU A 1 88 ? 16.370 -14.394 -22.980 1.00 57.59 88 LEU A N 1
ATOM 637 C CA . LEU A 1 88 ? 16.905 -13.047 -23.143 1.00 57.59 88 LEU A CA 1
ATOM 638 C C . LEU A 1 88 ? 17.621 -13.039 -24.495 1.00 57.59 88 LEU A C 1
ATOM 640 O O . LEU A 1 88 ? 18.340 -13.980 -24.805 1.00 57.59 88 LEU A O 1
ATOM 644 N N . ALA A 1 89 ? 17.428 -12.011 -25.325 1.00 48.81 89 ALA A N 1
ATOM 645 C CA . ALA A 1 89 ? 18.054 -11.977 -26.648 1.00 48.81 89 ALA A CA 1
ATOM 646 C C . ALA A 1 89 ? 19.561 -12.303 -26.561 1.00 48.81 89 ALA A C 1
ATOM 648 O O . ALA A 1 89 ? 20.287 -11.667 -25.794 1.00 48.81 89 ALA A O 1
ATOM 649 N N . ASN A 1 90 ? 20.025 -13.292 -27.337 1.00 38.53 90 ASN A N 1
ATOM 650 C CA . ASN A 1 90 ? 21.436 -13.684 -27.393 1.00 38.53 90 ASN A CA 1
ATOM 651 C C . ASN A 1 90 ? 22.332 -12.442 -27.574 1.00 38.53 90 ASN A C 1
ATOM 653 O O . ASN A 1 90 ? 22.124 -11.654 -28.496 1.00 38.53 90 ASN A O 1
ATOM 657 N N . ASN A 1 91 ? 23.328 -12.280 -26.697 1.00 44.34 91 ASN A N 1
ATOM 658 C CA . ASN A 1 91 ? 24.255 -11.139 -26.620 1.00 44.34 91 ASN A CA 1
ATOM 659 C C . ASN A 1 91 ? 23.654 -9.780 -26.214 1.00 44.34 91 ASN A C 1
ATOM 661 O O . ASN A 1 91 ? 24.353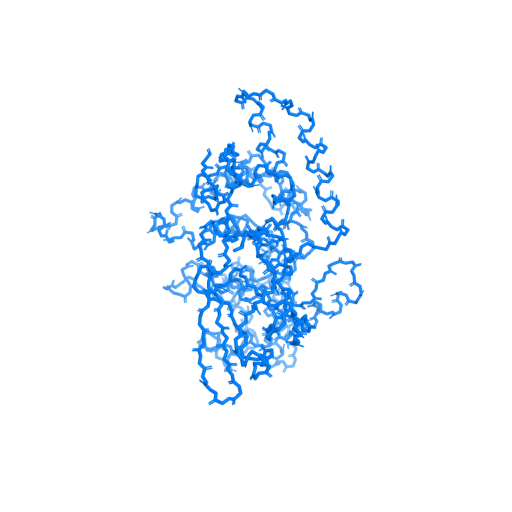 -8.767 -26.303 1.00 44.34 91 ASN A O 1
ATOM 665 N N . ALA A 1 92 ? 22.414 -9.717 -25.722 1.00 44.25 92 ALA A N 1
ATOM 666 C CA . ALA A 1 92 ? 22.006 -8.548 -24.957 1.00 44.25 92 ALA A CA 1
ATOM 667 C C . ALA A 1 92 ? 22.891 -8.483 -23.699 1.00 44.25 92 ALA A C 1
ATOM 669 O O . ALA A 1 92 ? 23.023 -9.503 -23.011 1.00 44.25 92 ALA A O 1
ATOM 670 N N . PRO A 1 93 ? 23.521 -7.334 -23.373 1.00 50.12 93 PRO A N 1
ATOM 671 C CA . PRO A 1 93 ? 24.064 -7.158 -22.035 1.00 50.12 93 PRO A CA 1
ATOM 672 C C . PRO A 1 93 ? 22.953 -7.545 -21.062 1.00 50.12 93 PRO A C 1
ATOM 674 O O . PRO A 1 93 ? 21.793 -7.185 -21.277 1.00 50.12 93 PRO A O 1
ATOM 677 N N . VAL A 1 94 ? 23.278 -8.351 -20.054 1.00 59.56 94 VAL A N 1
ATOM 678 C CA . VAL A 1 94 ? 22.292 -8.748 -19.054 1.00 59.56 94 VAL A CA 1
ATOM 679 C C . VAL A 1 94 ? 22.012 -7.499 -18.218 1.00 59.56 94 VAL A C 1
ATOM 681 O O . VAL A 1 94 ? 22.666 -7.246 -17.216 1.00 59.56 94 VAL A O 1
ATOM 684 N N . VAL A 1 95 ? 21.127 -6.640 -18.720 1.00 72.00 95 VAL A N 1
ATOM 685 C CA . VAL A 1 95 ? 20.733 -5.391 -18.077 1.00 72.00 95 VAL A CA 1
ATOM 686 C C . VAL A 1 95 ? 19.621 -5.727 -17.104 1.00 72.00 95 VAL A C 1
ATOM 688 O O . VAL A 1 95 ? 18.705 -6.488 -17.423 1.00 72.00 95 VAL A O 1
ATOM 691 N N . ASN A 1 96 ? 19.689 -5.151 -15.911 1.00 82.75 96 ASN A N 1
ATOM 692 C CA . ASN A 1 96 ? 18.593 -5.244 -14.971 1.00 82.75 96 ASN A CA 1
ATOM 693 C C . ASN A 1 96 ? 17.338 -4.609 -15.585 1.00 82.75 96 ASN A C 1
ATOM 695 O O . ASN A 1 96 ? 17.370 -3.445 -15.988 1.00 82.75 96 ASN A O 1
ATOM 699 N N . GLN A 1 97 ? 16.218 -5.331 -15.652 1.00 81.88 97 GLN A N 1
ATOM 700 C CA . GLN A 1 97 ? 15.016 -4.798 -16.302 1.00 81.88 97 GLN A CA 1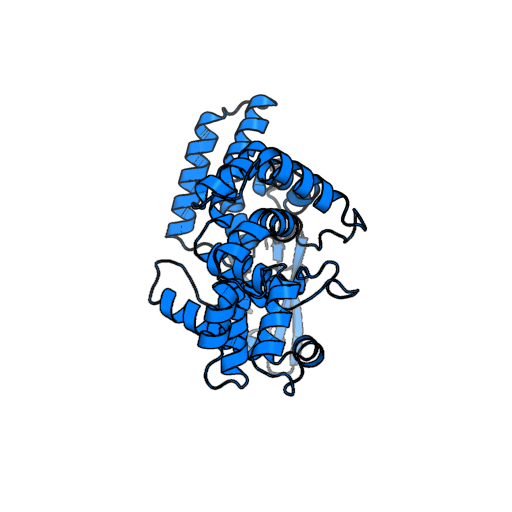
ATOM 701 C C . GLN A 1 97 ? 14.516 -3.507 -15.633 1.00 81.88 97 GLN A C 1
ATOM 703 O O . GLN A 1 97 ? 13.961 -2.648 -16.325 1.00 81.88 97 GLN A O 1
ATOM 708 N N . LEU A 1 98 ? 14.779 -3.316 -14.327 1.00 86.31 98 LEU A N 1
ATOM 709 C CA . LEU A 1 98 ? 14.479 -2.075 -13.589 1.00 86.31 98 LEU A CA 1
ATOM 710 C C . LEU A 1 98 ? 15.161 -0.836 -14.163 1.00 86.31 98 LEU A C 1
ATOM 712 O O . LEU A 1 98 ? 14.757 0.293 -13.861 1.00 86.31 98 LEU A O 1
ATOM 716 N N . ASP A 1 99 ? 16.201 -1.020 -14.970 1.00 88.00 99 ASP A N 1
ATOM 717 C CA . ASP A 1 99 ? 16.886 0.099 -15.585 1.00 88.00 99 ASP A CA 1
ATOM 718 C C . ASP A 1 99 ? 16.097 0.668 -16.774 1.00 88.00 99 ASP A C 1
ATOM 720 O O . ASP A 1 99 ? 16.282 1.836 -17.122 1.00 88.00 99 ASP A O 1
ATOM 724 N N . THR A 1 100 ? 15.141 -0.086 -17.322 1.00 89.06 100 THR A N 1
ATOM 725 C CA . THR A 1 100 ? 14.231 0.400 -18.363 1.00 89.06 100 THR A CA 1
ATOM 726 C C . THR A 1 100 ? 13.057 1.182 -17.766 1.00 89.06 100 THR A C 1
ATOM 728 O O . THR A 1 100 ? 12.479 0.801 -16.748 1.00 89.06 100 THR A O 1
ATOM 731 N N . VAL A 1 101 ? 12.688 2.293 -18.414 1.00 93.31 101 VAL A N 1
ATOM 732 C CA . VAL A 1 101 ? 11.606 3.183 -17.956 1.00 93.31 101 VAL A CA 1
ATOM 733 C C . VAL A 1 101 ? 10.262 2.456 -17.897 1.00 93.31 101 VAL A C 1
ATOM 735 O O . VAL A 1 101 ? 9.563 2.551 -16.890 1.00 93.31 101 VAL A O 1
ATOM 738 N N . ASP A 1 102 ? 9.902 1.735 -18.965 1.00 88.12 102 ASP A N 1
ATOM 739 C CA . ASP A 1 102 ? 8.606 1.053 -19.065 1.00 88.12 102 ASP A CA 1
ATOM 740 C C . ASP A 1 102 ? 8.435 0.020 -17.949 1.00 88.12 102 ASP A C 1
ATOM 742 O O . ASP A 1 102 ? 7.447 0.064 -17.213 1.00 88.12 102 ASP A O 1
ATOM 746 N N . PHE A 1 103 ? 9.440 -0.841 -17.763 1.00 86.44 103 PHE A N 1
ATOM 747 C CA . PHE A 1 103 ? 9.382 -1.854 -16.724 1.00 86.44 103 PHE A CA 1
ATOM 748 C C . PHE A 1 103 ? 9.350 -1.247 -15.330 1.00 86.44 103 PHE A C 1
ATOM 750 O O . PHE A 1 103 ? 8.517 -1.645 -14.522 1.00 86.44 103 PHE A O 1
ATOM 757 N N . PHE A 1 104 ? 10.225 -0.275 -15.044 1.00 94.44 104 PHE A N 1
ATOM 758 C CA . PHE A 1 104 ? 10.283 0.340 -13.723 1.00 94.44 104 PHE A CA 1
ATOM 759 C C . PHE A 1 104 ? 8.916 0.887 -13.309 1.00 94.44 104 PHE A C 1
ATOM 761 O O . PHE A 1 104 ? 8.454 0.598 -12.206 1.00 94.44 104 PHE A O 1
ATOM 768 N N . VAL A 1 105 ? 8.248 1.628 -14.202 1.00 96.38 105 VAL A N 1
ATOM 769 C CA . VAL A 1 105 ? 6.929 2.212 -13.931 1.00 96.38 105 VAL A CA 1
ATOM 770 C C . VAL A 1 105 ? 5.887 1.125 -13.690 1.00 96.38 105 VAL A C 1
ATOM 772 O O . VAL A 1 105 ? 5.197 1.177 -12.674 1.00 96.38 105 VAL A O 1
ATOM 775 N N . ARG A 1 106 ? 5.793 0.109 -14.558 1.00 92.31 106 ARG A N 1
ATOM 776 C CA . ARG A 1 106 ? 4.867 -1.022 -14.355 1.00 92.31 106 ARG A CA 1
ATOM 777 C C . ARG A 1 106 ? 5.128 -1.734 -13.033 1.00 92.31 106 ARG A C 1
ATOM 779 O O . ARG A 1 106 ? 4.198 -2.043 -12.293 1.00 92.31 106 ARG A O 1
ATOM 786 N N . GLN A 1 107 ? 6.397 -1.918 -12.692 1.00 91.81 107 GLN A N 1
ATOM 787 C CA . GLN A 1 107 ? 6.793 -2.549 -11.447 1.00 91.81 107 GLN A CA 1
ATOM 788 C C . GLN A 1 107 ? 6.345 -1.733 -10.222 1.00 91.81 107 GLN A C 1
ATOM 790 O O . GLN A 1 107 ? 5.916 -2.332 -9.240 1.00 91.81 107 GLN A O 1
ATOM 795 N N . GLN A 1 108 ? 6.321 -0.393 -10.290 1.00 95.38 108 GLN A N 1
ATOM 796 C CA . GLN A 1 108 ? 5.746 0.438 -9.218 1.00 95.38 108 GLN A CA 1
ATOM 797 C C . GLN A 1 108 ? 4.237 0.202 -9.032 1.00 95.38 108 GLN A C 1
ATOM 799 O O . GLN A 1 108 ? 3.772 0.091 -7.896 1.00 95.38 108 GLN A O 1
ATOM 804 N N . TYR A 1 109 ? 3.472 0.053 -10.120 1.00 94.12 109 TYR A N 1
ATOM 805 C CA . TYR A 1 109 ? 2.051 -0.313 -10.036 1.00 94.12 109 TYR A CA 1
ATOM 806 C C . TYR A 1 109 ? 1.856 -1.677 -9.355 1.00 94.12 109 TYR A C 1
ATOM 808 O O . TYR A 1 109 ? 0.988 -1.824 -8.495 1.00 94.12 109 TYR A O 1
ATOM 816 N N . HIS A 1 110 ? 2.705 -2.659 -9.654 1.00 90.44 110 HIS A N 1
ATOM 817 C CA . HIS A 1 110 ? 2.634 -3.973 -9.013 1.00 90.44 110 HIS A CA 1
ATOM 818 C C . HIS A 1 110 ? 3.066 -3.980 -7.550 1.00 90.44 110 HIS A C 1
ATOM 820 O O . HIS A 1 110 ? 2.480 -4.705 -6.743 1.00 90.44 110 HIS A O 1
ATOM 826 N N . ASP A 1 111 ? 4.124 -3.248 -7.214 1.00 89.25 111 ASP A N 1
ATOM 827 C CA . ASP A 1 111 ? 4.704 -3.252 -5.873 1.00 89.25 111 ASP A CA 1
ATOM 828 C C . ASP A 1 111 ? 3.864 -2.446 -4.878 1.00 89.25 111 ASP A C 1
ATOM 830 O O . ASP A 1 111 ? 3.757 -2.854 -3.721 1.00 89.25 111 ASP A O 1
ATOM 834 N N . PHE A 1 112 ? 3.207 -1.371 -5.323 1.00 93.56 112 PHE A N 1
ATOM 835 C CA . PHE A 1 112 ? 2.451 -0.488 -4.430 1.00 93.56 112 PHE A CA 1
ATOM 836 C C . PHE A 1 112 ? 0.938 -0.555 -4.629 1.00 93.56 112 PHE A C 1
ATOM 838 O O . PHE A 1 112 ? 0.206 -0.479 -3.648 1.00 93.56 112 PHE A O 1
ATOM 845 N N . LEU A 1 113 ? 0.447 -0.747 -5.855 1.00 91.06 113 LEU A N 1
ATOM 846 C CA . LEU A 1 113 ? -0.993 -0.695 -6.155 1.00 91.06 113 LEU A CA 1
ATOM 847 C C . LEU A 1 113 ? -1.622 -2.072 -6.414 1.00 91.06 113 LEU A C 1
ATOM 849 O O . LEU A 1 113 ? -2.838 -2.181 -6.522 1.00 91.06 113 LEU A O 1
ATOM 853 N N . ASN A 1 114 ? -0.818 -3.141 -6.473 1.00 86.12 114 ASN A N 1
ATOM 854 C CA . ASN A 1 114 ? -1.274 -4.514 -6.734 1.00 86.12 114 ASN A CA 1
ATOM 855 C C . ASN A 1 114 ? -2.130 -4.661 -8.009 1.00 86.12 114 ASN A C 1
ATOM 857 O O . ASN A 1 114 ? -3.017 -5.514 -8.070 1.00 86.12 114 ASN A O 1
ATOM 861 N N . ARG A 1 115 ? -1.859 -3.853 -9.037 1.00 85.69 115 ARG A N 1
ATOM 862 C CA . ARG A 1 115 ? -2.569 -3.904 -10.320 1.00 85.69 115 ARG A CA 1
ATOM 863 C C . ARG A 1 115 ? -1.651 -3.575 -11.485 1.00 85.69 115 ARG A C 1
ATOM 865 O O . ARG A 1 115 ? -0.540 -3.097 -11.289 1.00 85.69 115 ARG A O 1
ATOM 872 N N . GLU A 1 116 ? -2.150 -3.808 -12.691 1.00 84.31 116 GLU A N 1
ATOM 873 C CA . GLU A 1 116 ? -1.545 -3.285 -13.912 1.00 84.31 116 GLU A CA 1
ATOM 874 C C . GLU A 1 116 ? -1.758 -1.770 -14.021 1.00 84.31 116 GLU A C 1
ATOM 876 O O . GLU A 1 116 ? -2.764 -1.213 -13.555 1.00 84.31 116 GLU A O 1
ATOM 881 N N . ALA A 1 117 ? -0.807 -1.108 -14.674 1.00 87.69 117 ALA A N 1
ATOM 882 C CA . ALA A 1 117 ? -0.958 0.286 -15.056 1.00 87.69 117 ALA A CA 1
ATOM 883 C C . ALA A 1 117 ? -2.060 0.422 -16.116 1.00 87.69 117 ALA A C 1
ATOM 885 O O . ALA A 1 117 ? -2.096 -0.338 -17.084 1.00 87.69 117 ALA A O 1
ATOM 886 N N . ASP A 1 118 ? -2.936 1.409 -15.951 1.00 88.19 118 ASP A N 1
ATOM 887 C CA . ASP A 1 118 ? -3.814 1.855 -17.028 1.00 88.19 118 ASP A CA 1
ATOM 888 C C . ASP A 1 118 ? -3.013 2.664 -18.060 1.00 88.19 118 ASP A C 1
ATOM 890 O O . ASP A 1 118 ? -1.982 3.255 -17.727 1.00 88.19 118 ASP A O 1
ATOM 894 N N . ASP A 1 119 ? -3.483 2.706 -19.309 1.00 89.31 119 ASP A N 1
ATOM 895 C CA . ASP A 1 119 ? -2.733 3.315 -20.415 1.00 89.31 119 ASP A CA 1
ATOM 896 C C . ASP A 1 119 ? -2.357 4.776 -20.135 1.00 89.31 119 ASP A C 1
ATOM 898 O O . ASP A 1 119 ? -1.216 5.180 -20.362 1.00 89.31 119 ASP A O 1
ATOM 902 N N . ALA A 1 120 ? -3.289 5.569 -19.596 1.00 91.56 120 ALA A N 1
ATOM 903 C CA . ALA A 1 120 ? -3.052 6.979 -19.300 1.00 91.56 120 ALA A CA 1
ATOM 904 C C . ALA A 1 120 ? -2.010 7.158 -18.185 1.00 91.56 120 ALA A C 1
ATOM 906 O O . ALA A 1 120 ? -1.058 7.928 -18.342 1.00 91.56 120 ALA A O 1
ATOM 907 N N . GLY A 1 121 ? -2.161 6.424 -17.080 1.00 93.75 121 GLY A N 1
ATOM 908 C CA . GLY A 1 121 ? -1.222 6.452 -15.966 1.00 93.75 121 GLY A CA 1
ATOM 909 C C . GLY A 1 121 ? 0.179 5.975 -16.354 1.00 93.75 121 GLY A C 1
ATOM 910 O O . GLY A 1 121 ? 1.169 6.625 -16.010 1.00 93.75 121 GLY A O 1
ATOM 911 N N . LEU A 1 122 ? 0.278 4.897 -17.137 1.00 93.69 122 LEU A N 1
ATOM 912 C CA . LEU A 1 122 ? 1.554 4.391 -17.638 1.00 93.69 122 LEU A CA 1
ATOM 913 C C . LEU A 1 122 ? 2.281 5.446 -18.477 1.00 93.69 122 LEU A C 1
ATOM 915 O O . LEU A 1 122 ? 3.458 5.710 -18.239 1.00 93.69 122 LEU A O 1
ATOM 919 N N . GLN A 1 123 ? 1.593 6.065 -19.440 1.00 95.44 123 GLN A N 1
ATOM 920 C CA . GLN A 1 123 ? 2.197 7.097 -20.288 1.00 95.44 123 GLN A CA 1
ATOM 921 C C . GLN A 1 123 ? 2.662 8.304 -19.468 1.00 95.44 123 GLN A C 1
ATOM 923 O O . GLN A 1 123 ? 3.777 8.791 -19.664 1.00 95.44 123 GLN A O 1
ATOM 928 N N . PHE A 1 124 ? 1.850 8.749 -18.505 1.00 96.69 124 PHE A N 1
ATOM 929 C CA . PHE A 1 124 ? 2.192 9.870 -17.632 1.00 96.69 124 PHE A CA 1
ATOM 930 C C . PHE A 1 124 ? 3.470 9.609 -16.818 1.00 96.69 124 PHE A C 1
ATOM 932 O O . PHE A 1 124 ? 4.403 10.420 -16.831 1.00 96.69 124 PHE A O 1
ATOM 939 N N . TRP A 1 125 ? 3.550 8.467 -16.130 1.00 97.75 125 TRP A N 1
ATOM 940 C CA . TRP A 1 125 ? 4.700 8.153 -15.280 1.00 97.75 125 TRP A CA 1
ATOM 941 C C . TRP A 1 125 ? 5.963 7.826 -16.074 1.00 97.75 125 TRP A C 1
ATOM 943 O O . TRP A 1 125 ? 7.054 8.192 -15.635 1.00 97.75 125 TRP A O 1
ATOM 953 N N . LYS A 1 126 ? 5.837 7.219 -17.262 1.00 97.69 126 LYS A N 1
ATOM 954 C CA . LYS A 1 126 ? 6.974 7.036 -18.175 1.00 97.69 126 LYS A CA 1
ATOM 955 C C . LYS A 1 126 ? 7.545 8.376 -18.625 1.00 97.69 126 LYS A C 1
ATOM 957 O O . LYS A 1 126 ? 8.734 8.607 -18.432 1.00 97.69 126 LYS A O 1
ATOM 962 N N . GLY A 1 127 ? 6.698 9.281 -19.121 1.00 98.00 127 GLY A N 1
ATOM 963 C CA . GLY A 1 127 ? 7.133 10.616 -19.543 1.00 98.00 127 GLY A CA 1
ATOM 964 C C . GLY A 1 127 ? 7.751 11.425 -18.396 1.00 98.00 127 GLY A C 1
ATOM 965 O O . GLY A 1 127 ? 8.751 12.119 -18.585 1.00 98.00 127 GLY A O 1
ATOM 966 N N . THR A 1 128 ? 7.216 11.278 -17.179 1.00 97.88 128 THR A N 1
ATOM 967 C CA . THR A 1 128 ? 7.783 11.896 -15.968 1.00 97.88 128 THR A CA 1
ATOM 968 C C . THR A 1 128 ? 9.184 11.357 -15.672 1.00 97.88 128 THR A C 1
ATOM 970 O O . THR A 1 128 ? 10.119 12.135 -15.473 1.00 97.88 128 THR A O 1
ATOM 973 N N . LEU A 1 129 ? 9.356 10.031 -15.687 1.00 97.88 129 LEU A N 1
ATOM 974 C CA . LEU A 1 129 ? 10.651 9.406 -15.437 1.00 97.88 129 LEU A CA 1
ATOM 975 C C . LEU A 1 129 ? 11.677 9.757 -16.522 1.00 97.88 129 LEU A C 1
ATOM 977 O O . LEU A 1 129 ? 12.809 10.105 -16.196 1.00 97.88 129 LEU A O 1
ATOM 981 N N . GLU A 1 130 ? 11.290 9.717 -17.797 1.00 97.19 130 GLU A N 1
ATOM 982 C CA . GLU A 1 130 ? 12.139 10.118 -18.928 1.00 97.19 130 GLU A CA 1
ATOM 983 C C . GLU A 1 130 ? 12.610 11.564 -18.780 1.00 97.19 130 GLU A C 1
ATOM 985 O O . GLU A 1 130 ? 13.804 11.846 -18.904 1.00 97.19 130 GLU A O 1
ATOM 990 N N . SER A 1 131 ? 11.701 12.475 -18.419 1.00 96.81 131 SER A N 1
ATOM 991 C CA . SER A 1 131 ? 12.048 13.873 -18.169 1.00 96.81 131 SER A CA 1
ATOM 992 C C . SER A 1 131 ? 13.077 14.030 -17.049 1.00 96.81 131 SER A C 1
ATOM 994 O O . SER A 1 131 ? 13.932 14.911 -17.137 1.00 96.81 131 SER A O 1
ATOM 996 N N . TYR A 1 132 ? 13.012 13.217 -15.993 1.00 96.25 132 TYR A N 1
ATOM 997 C CA . TYR A 1 132 ? 14.004 13.258 -14.918 1.00 96.25 132 TYR A CA 1
ATOM 998 C C . TYR A 1 132 ? 15.345 12.671 -15.358 1.00 96.25 132 TYR A C 1
ATOM 1000 O O . TYR A 1 132 ? 16.390 13.263 -15.087 1.00 96.25 132 TYR A O 1
ATOM 1008 N N . LEU A 1 133 ? 15.324 11.546 -16.077 1.00 95.81 133 LEU A N 1
ATOM 1009 C CA . LEU A 1 133 ? 16.528 10.870 -16.557 1.00 95.81 133 LEU A CA 1
ATOM 1010 C C . LEU A 1 133 ? 17.314 11.708 -17.574 1.00 95.81 133 LEU A C 1
ATOM 1012 O O . LEU A 1 133 ? 18.544 11.660 -17.562 1.00 95.81 133 LEU A O 1
ATOM 1016 N N . ASN A 1 134 ? 16.641 12.534 -18.382 1.00 95.00 134 ASN A N 1
ATOM 1017 C CA . ASN A 1 134 ? 17.290 13.454 -19.326 1.00 95.00 134 ASN A CA 1
ATOM 1018 C C . ASN A 1 134 ? 18.268 14.431 -18.645 1.00 95.00 134 ASN A C 1
ATOM 1020 O O . ASN A 1 134 ? 19.235 14.865 -19.267 1.00 95.00 134 ASN A O 1
ATOM 1024 N N . ASN A 1 135 ? 18.068 14.729 -17.357 1.00 92.94 135 ASN A N 1
ATOM 1025 C CA . ASN A 1 135 ? 18.939 15.620 -16.586 1.00 92.94 135 ASN A CA 1
ATOM 1026 C C . ASN A 1 135 ? 20.149 14.907 -15.953 1.00 92.94 135 ASN A C 1
ATOM 1028 O O . ASN A 1 135 ? 20.990 15.564 -15.342 1.00 92.94 135 ASN A O 1
ATOM 1032 N N . CYS A 1 136 ? 20.250 13.579 -16.069 1.00 94.81 136 CYS A N 1
ATOM 1033 C CA . CYS A 1 136 ? 21.281 12.788 -15.392 1.00 94.81 136 CYS A CA 1
ATOM 1034 C C . CYS A 1 136 ? 22.526 12.497 -16.237 1.00 94.81 136 CYS A C 1
ATOM 1036 O O . CYS A 1 136 ? 23.522 12.010 -15.700 1.00 94.81 136 CYS A O 1
ATOM 1038 N N . GLY A 1 137 ? 22.481 12.787 -17.541 1.00 86.19 137 GLY A N 1
ATOM 1039 C CA . GLY A 1 137 ? 23.530 12.410 -18.488 1.00 86.19 137 GLY A CA 1
ATOM 1040 C C . GLY A 1 137 ? 23.595 10.898 -18.758 1.00 86.19 137 GLY A C 1
ATOM 1041 O O . GLY A 1 137 ? 23.050 10.073 -18.021 1.00 86.19 137 GLY A O 1
ATOM 1042 N N . THR A 1 138 ? 24.272 10.525 -19.845 1.00 86.38 138 THR A N 1
ATOM 1043 C CA . THR A 1 138 ? 24.385 9.129 -20.318 1.00 86.38 138 THR A CA 1
ATOM 1044 C C . THR A 1 138 ? 25.703 8.454 -19.939 1.00 86.38 138 THR A C 1
ATOM 1046 O O . THR A 1 138 ? 25.881 7.269 -20.205 1.00 86.38 138 THR A O 1
ATOM 1049 N N . ALA A 1 139 ? 26.630 9.187 -19.317 1.00 87.62 139 ALA A N 1
ATOM 1050 C CA . ALA A 1 139 ? 27.921 8.647 -18.914 1.00 87.62 139 ALA A CA 1
ATOM 1051 C C . ALA A 1 139 ? 27.779 7.626 -17.771 1.00 87.62 139 ALA A C 1
ATOM 1053 O O . ALA A 1 139 ? 26.915 7.754 -16.892 1.00 87.62 139 ALA A O 1
ATOM 1054 N N . ASP A 1 140 ? 28.668 6.635 -17.761 1.00 85.81 140 ASP A N 1
ATOM 1055 C CA . ASP A 1 140 ? 28.794 5.677 -16.667 1.00 85.81 140 ASP A CA 1
ATOM 1056 C C . ASP A 1 140 ? 29.700 6.244 -15.566 1.00 85.81 140 ASP A C 1
ATOM 1058 O O . ASP A 1 140 ? 30.884 5.934 -15.451 1.00 85.81 140 ASP A O 1
ATOM 1062 N N . THR A 1 141 ? 29.152 7.194 -14.808 1.00 92.56 141 THR A N 1
ATOM 1063 C CA . THR A 1 141 ? 29.812 7.795 -13.646 1.00 92.56 141 THR A CA 1
ATOM 1064 C C . THR A 1 141 ? 28.956 7.602 -12.403 1.00 92.56 141 THR A C 1
ATOM 1066 O O . THR A 1 141 ? 27.727 7.509 -12.483 1.00 92.56 141 THR A O 1
ATOM 1069 N N . SER A 1 142 ? 29.588 7.611 -11.227 1.00 91.62 142 SER A N 1
ATOM 1070 C CA . SER A 1 142 ? 28.877 7.539 -9.944 1.00 91.62 142 SER A CA 1
ATOM 1071 C C . SER A 1 142 ? 27.848 8.663 -9.786 1.00 91.62 142 SER A C 1
ATOM 1073 O O . SER A 1 142 ? 26.752 8.419 -9.295 1.00 91.62 142 SER A O 1
ATOM 1075 N N . GLN A 1 143 ? 28.156 9.871 -10.268 1.00 93.44 143 GLN A N 1
ATOM 1076 C CA . GLN A 1 143 ? 27.238 11.012 -10.252 1.00 93.44 143 GLN A CA 1
ATOM 1077 C C . GLN A 1 143 ? 26.003 10.778 -11.132 1.00 93.44 143 GLN A C 1
ATOM 1079 O O . GLN A 1 143 ? 24.881 11.074 -10.719 1.00 93.44 143 GLN A O 1
ATOM 1084 N N . ALA A 1 144 ? 26.196 10.237 -12.338 1.00 92.88 144 ALA A N 1
ATOM 1085 C CA . ALA A 1 144 ? 25.090 9.926 -13.233 1.00 92.88 144 ALA A CA 1
ATOM 1086 C C . ALA A 1 144 ? 24.232 8.782 -12.664 1.00 92.88 144 ALA A C 1
ATOM 1088 O O . ALA A 1 144 ? 23.005 8.870 -12.681 1.00 92.88 144 ALA A O 1
ATOM 1089 N N . ALA A 1 145 ? 24.851 7.748 -12.082 1.00 90.31 145 ALA A N 1
ATOM 1090 C CA . ALA A 1 145 ? 24.146 6.652 -11.412 1.00 90.31 145 ALA A CA 1
ATOM 1091 C C . ALA A 1 145 ? 23.295 7.141 -10.227 1.00 90.31 145 ALA A C 1
ATOM 1093 O O . ALA A 1 145 ? 22.108 6.831 -10.146 1.00 90.31 145 ALA A O 1
ATOM 1094 N N . ASP A 1 146 ? 23.873 7.974 -9.364 1.00 92.06 146 ASP A N 1
ATOM 1095 C CA . ASP A 1 146 ? 23.214 8.606 -8.218 1.00 92.06 146 ASP A CA 1
ATOM 1096 C C . ASP A 1 146 ? 22.055 9.533 -8.650 1.00 92.06 146 ASP A C 1
ATOM 1098 O O . ASP A 1 146 ? 20.979 9.524 -8.048 1.00 92.06 146 ASP A O 1
ATOM 1102 N N . CYS A 1 147 ? 22.201 10.268 -9.759 1.00 95.31 147 CYS A N 1
ATOM 1103 C CA . CYS A 1 147 ? 21.092 11.023 -10.350 1.00 95.31 147 CYS A CA 1
ATOM 1104 C C . CYS A 1 147 ? 19.956 10.112 -10.841 1.00 95.31 147 CYS A C 1
ATOM 1106 O O . CYS A 1 147 ? 18.789 10.359 -10.533 1.00 95.31 147 CYS A O 1
ATOM 1108 N N . ARG A 1 148 ? 20.279 9.032 -11.566 1.00 93.94 148 ARG A N 1
ATOM 1109 C CA . ARG A 1 148 ? 19.279 8.077 -12.071 1.00 93.94 148 ARG A CA 1
ATOM 1110 C C . ARG A 1 148 ? 18.546 7.358 -10.933 1.00 93.94 148 ARG A C 1
ATOM 1112 O O . ARG A 1 148 ? 17.347 7.101 -11.049 1.00 93.94 148 ARG A O 1
ATOM 1119 N N . ALA A 1 149 ? 19.236 7.060 -9.832 1.00 93.50 149 ALA A N 1
ATOM 1120 C CA . ALA A 1 149 ? 18.632 6.503 -8.624 1.00 93.50 149 ALA A CA 1
ATOM 1121 C C . ALA A 1 149 ? 17.615 7.478 -8.007 1.00 93.50 149 ALA A C 1
ATOM 1123 O O . ALA A 1 149 ? 16.472 7.093 -7.758 1.00 93.50 149 ALA A O 1
ATOM 1124 N N . ARG A 1 150 ? 17.977 8.763 -7.868 1.00 93.56 150 ARG A N 1
ATOM 1125 C CA . ARG A 1 150 ? 17.045 9.814 -7.418 1.00 93.56 150 ARG A CA 1
ATOM 1126 C C . ARG A 1 150 ? 15.847 10.002 -8.344 1.00 93.56 150 ARG A C 1
ATOM 1128 O O . ARG A 1 150 ? 14.740 10.204 -7.850 1.00 93.56 150 ARG A O 1
ATOM 1135 N N . ALA A 1 151 ? 16.040 9.938 -9.661 1.00 95.44 151 ALA A N 1
ATOM 1136 C CA . ALA A 1 151 ? 14.947 10.047 -10.629 1.00 95.44 151 ALA A CA 1
ATOM 1137 C C . ALA A 1 151 ? 13.901 8.937 -10.420 1.00 95.44 151 ALA A C 1
ATOM 1139 O O . ALA A 1 151 ? 12.707 9.218 -10.312 1.00 95.44 151 ALA A O 1
ATOM 1140 N N . ARG A 1 152 ? 14.359 7.686 -10.277 1.00 96.25 152 ARG A N 1
ATOM 1141 C CA . ARG A 1 152 ? 13.496 6.533 -9.977 1.00 96.25 152 ARG A CA 1
ATOM 1142 C C . ARG A 1 152 ? 12.816 6.657 -8.617 1.00 96.25 152 ARG A C 1
ATOM 1144 O O . ARG A 1 152 ? 11.608 6.451 -8.523 1.00 96.25 152 ARG A O 1
ATOM 1151 N N . ALA A 1 153 ? 13.566 7.046 -7.586 1.00 95.06 153 ALA A N 1
ATOM 1152 C CA . ALA A 1 153 ? 13.018 7.272 -6.253 1.00 95.06 153 ALA A CA 1
ATOM 1153 C C . ALA A 1 153 ? 11.914 8.341 -6.264 1.00 95.06 153 ALA A C 1
ATOM 1155 O O . ALA A 1 153 ? 10.852 8.116 -5.699 1.00 95.06 153 ALA A O 1
ATOM 1156 N N . SER A 1 154 ? 12.118 9.448 -6.984 1.00 92.44 154 SER A N 1
ATOM 1157 C CA . SER A 1 154 ? 11.138 10.541 -7.081 1.00 92.44 154 SER A CA 1
ATOM 1158 C C . SER A 1 154 ? 9.821 10.092 -7.716 1.00 92.44 154 SER A C 1
ATOM 1160 O O . SER A 1 154 ? 8.751 10.480 -7.254 1.00 92.44 154 SER A O 1
ATOM 1162 N N . VAL A 1 155 ? 9.884 9.259 -8.761 1.00 95.31 155 VAL A N 1
ATOM 1163 C CA . VAL A 1 155 ? 8.681 8.690 -9.391 1.00 95.31 155 VAL A CA 1
ATOM 1164 C C . VAL A 1 155 ? 8.000 7.691 -8.462 1.00 95.31 155 VAL A C 1
ATOM 1166 O O . VAL A 1 155 ? 6.785 7.737 -8.307 1.00 95.31 155 VAL A O 1
ATOM 1169 N N . SER A 1 156 ? 8.767 6.821 -7.805 1.00 95.88 156 SER A N 1
ATOM 1170 C CA . SER A 1 156 ? 8.211 5.852 -6.860 1.00 95.88 156 SER A CA 1
ATOM 1171 C C . SER A 1 156 ? 7.509 6.512 -5.672 1.00 95.88 156 SER A C 1
ATOM 1173 O O . SER A 1 156 ? 6.410 6.109 -5.301 1.00 95.88 156 SER A O 1
ATOM 1175 N N . GLU A 1 157 ? 8.097 7.564 -5.099 1.00 91.94 157 GLU A N 1
ATOM 1176 C CA . GLU A 1 157 ? 7.521 8.299 -3.967 1.00 91.94 157 GLU A CA 1
ATOM 1177 C C . GLU A 1 157 ? 6.094 8.788 -4.244 1.00 91.94 157 GLU A C 1
ATOM 1179 O O . GLU A 1 157 ? 5.266 8.813 -3.333 1.00 91.94 157 GLU A O 1
ATOM 1184 N N . ALA A 1 158 ? 5.769 9.107 -5.500 1.00 91.62 158 ALA A N 1
ATOM 1185 C CA . ALA A 1 158 ? 4.424 9.517 -5.878 1.00 91.62 158 ALA A CA 1
ATOM 1186 C C . ALA A 1 158 ? 3.375 8.400 -5.718 1.00 91.62 158 ALA A C 1
ATOM 1188 O O . ALA A 1 158 ? 2.213 8.692 -5.435 1.00 91.62 158 ALA A O 1
ATOM 1189 N N . PHE A 1 159 ? 3.765 7.126 -5.829 1.00 94.12 159 PHE A N 1
ATOM 1190 C CA . PHE A 1 159 ? 2.862 5.996 -5.593 1.00 94.12 159 PHE A CA 1
ATOM 1191 C C . PHE A 1 159 ? 2.469 5.895 -4.119 1.00 94.12 159 PHE A C 1
ATOM 1193 O O . PHE A 1 159 ? 1.297 5.655 -3.828 1.00 94.12 159 PHE A O 1
ATOM 1200 N N . PHE A 1 160 ? 3.393 6.178 -3.193 1.00 91.06 160 PHE A N 1
ATOM 1201 C CA . PHE A 1 160 ? 3.108 6.182 -1.753 1.00 91.06 160 PHE A CA 1
ATOM 1202 C C . PHE A 1 160 ? 2.072 7.241 -1.362 1.00 91.06 160 PHE A C 1
ATOM 1204 O O . PHE A 1 160 ? 1.312 7.039 -0.419 1.00 91.06 160 PHE A O 1
ATOM 1211 N N . VAL A 1 161 ? 2.005 8.367 -2.072 1.00 88.31 161 VAL A N 1
ATOM 1212 C CA . VAL A 1 161 ? 1.037 9.444 -1.782 1.00 88.31 161 VAL A CA 1
ATOM 1213 C C . VAL A 1 161 ? -0.133 9.508 -2.744 1.00 88.31 161 VAL A C 1
ATOM 1215 O O . VAL A 1 161 ? -0.980 10.391 -2.627 1.00 88.31 161 VAL A O 1
ATOM 1218 N N . SER A 1 162 ? -0.221 8.554 -3.667 1.00 92.69 162 SER A N 1
ATOM 1219 C CA . SER A 1 162 ? -1.403 8.403 -4.499 1.00 92.69 162 SER A CA 1
ATOM 1220 C C . SER A 1 162 ? -2.635 8.174 -3.623 1.00 92.69 162 SER A C 1
ATOM 1222 O O . SER A 1 162 ? -2.571 7.474 -2.610 1.00 92.69 162 SER A O 1
ATOM 1224 N N . VAL A 1 163 ? -3.777 8.730 -4.036 1.00 92.38 163 VAL A N 1
ATOM 1225 C CA . VAL A 1 163 ? -5.068 8.483 -3.371 1.00 92.38 163 VAL A CA 1
ATOM 1226 C C . VAL A 1 163 ? -5.304 6.982 -3.218 1.00 92.38 163 VAL A C 1
ATOM 1228 O O . VAL A 1 163 ? -5.706 6.516 -2.161 1.00 92.38 163 VAL A O 1
ATOM 1231 N N . GLU A 1 164 ? -4.978 6.207 -4.249 1.00 93.81 164 GLU A N 1
ATOM 1232 C CA . GLU A 1 164 ? -5.147 4.760 -4.239 1.00 93.81 164 GLU A CA 1
ATOM 1233 C C . GLU A 1 164 ? -4.382 4.101 -3.086 1.00 93.81 164 GLU A C 1
ATOM 1235 O O . GLU A 1 164 ? -4.972 3.349 -2.314 1.00 93.81 164 GLU A O 1
ATOM 1240 N N . PHE A 1 165 ? -3.103 4.432 -2.893 1.00 95.62 165 PHE A N 1
ATOM 1241 C CA . PHE A 1 165 ? -2.308 3.848 -1.814 1.00 95.62 165 PHE A CA 1
ATOM 1242 C C . PHE A 1 165 ? -2.653 4.413 -0.428 1.00 95.62 165 PHE A C 1
ATOM 1244 O O . PHE A 1 165 ? -2.622 3.683 0.568 1.00 95.62 165 PHE A O 1
ATOM 1251 N N . GLN A 1 166 ? -3.030 5.693 -0.351 1.00 94.31 166 GLN A N 1
ATOM 1252 C CA . GLN A 1 166 ? -3.490 6.331 0.887 1.00 94.31 166 GLN A CA 1
ATOM 1253 C C . GLN A 1 166 ? -4.772 5.680 1.424 1.00 94.31 166 GLN A C 1
ATOM 1255 O O . GLN A 1 166 ? -4.892 5.426 2.626 1.00 94.31 166 GLN A O 1
ATOM 1260 N N . GLU A 1 167 ? -5.694 5.348 0.522 1.00 95.31 167 GLU A N 1
ATOM 1261 C CA . GLU A 1 167 ? -6.997 4.776 0.857 1.00 95.31 167 GLU A CA 1
ATOM 1262 C C . GLU A 1 167 ? -7.003 3.241 0.930 1.00 95.31 167 GLU A C 1
ATOM 1264 O O . GLU A 1 167 ? -7.986 2.651 1.384 1.00 95.31 167 GLU A O 1
ATOM 1269 N N . THR A 1 168 ? -5.910 2.587 0.519 1.00 95.62 168 THR A N 1
ATOM 1270 C CA . THR A 1 168 ? -5.729 1.129 0.598 1.00 95.62 168 THR A CA 1
ATOM 1271 C C . THR A 1 168 ? -4.598 0.763 1.564 1.00 95.62 168 THR A C 1
ATOM 1273 O O . THR A 1 168 ? -4.869 0.453 2.722 1.00 95.62 168 THR A O 1
ATOM 1276 N N . GLY A 1 169 ? -3.335 0.818 1.132 1.00 96.44 169 GLY A N 1
ATOM 1277 C CA . GLY A 1 169 ? -2.150 0.423 1.898 1.00 96.44 169 GLY A CA 1
ATOM 1278 C C . GLY A 1 169 ? -2.054 1.094 3.263 1.00 96.44 169 GLY A C 1
ATOM 1279 O O . GLY A 1 169 ? -1.985 0.422 4.296 1.00 96.44 169 GLY A O 1
ATOM 1280 N N . TYR A 1 170 ? -2.105 2.422 3.288 1.00 96.62 170 TYR A N 1
ATOM 1281 C CA . TYR A 1 170 ? -2.053 3.179 4.539 1.00 96.62 170 TYR A CA 1
ATOM 1282 C C . TYR A 1 170 ? -3.263 2.922 5.440 1.00 96.62 170 TYR A C 1
ATOM 1284 O O . TYR A 1 170 ? -3.104 2.820 6.660 1.00 96.62 170 TYR A O 1
ATOM 1292 N N . LEU A 1 171 ? -4.458 2.763 4.865 1.00 97.81 171 LEU A N 1
ATOM 1293 C CA . LEU A 1 171 ? -5.650 2.415 5.633 1.00 97.81 171 LEU A CA 1
ATOM 1294 C C . LEU A 1 171 ? -5.519 1.029 6.279 1.00 97.81 171 LEU A C 1
ATOM 1296 O O . LEU A 1 171 ? -5.742 0.905 7.481 1.00 97.81 171 LEU A O 1
ATOM 1300 N N . VAL A 1 172 ? -5.109 0.000 5.526 1.00 98.12 172 VAL A N 1
ATOM 1301 C CA . VAL A 1 172 ? -4.893 -1.354 6.067 1.00 98.12 172 VAL A CA 1
ATOM 1302 C C . VAL A 1 172 ? -3.881 -1.313 7.203 1.00 98.12 172 VAL A C 1
ATOM 1304 O O . VAL A 1 172 ? -4.156 -1.849 8.274 1.00 98.12 172 VAL A O 1
ATOM 1307 N N . TYR A 1 173 ? -2.751 -0.629 7.020 1.00 97.88 173 TYR A N 1
ATOM 1308 C CA . TYR A 1 173 ? -1.771 -0.459 8.089 1.00 97.88 173 TYR A CA 1
ATOM 1309 C C . TYR A 1 173 ? -2.421 0.111 9.363 1.00 97.88 173 TYR A C 1
ATOM 1311 O O . TYR A 1 173 ? -2.333 -0.503 10.429 1.00 97.88 173 TYR A O 1
ATOM 1319 N N . ARG A 1 174 ? -3.131 1.244 9.260 1.00 98.00 174 ARG A N 1
ATOM 1320 C CA . ARG A 1 174 ? -3.747 1.914 10.421 1.00 98.00 174 ARG A CA 1
ATOM 1321 C C . ARG A 1 174 ? -4.844 1.077 11.076 1.00 98.00 174 ARG A C 1
ATOM 1323 O O . ARG A 1 174 ? -4.985 1.117 12.296 1.00 98.00 174 ARG A O 1
ATOM 1330 N N . LEU A 1 175 ? -5.570 0.271 10.301 1.00 98.19 175 LEU A N 1
ATOM 1331 C CA . LEU A 1 175 ? -6.551 -0.672 10.835 1.00 98.19 175 LEU A CA 1
ATOM 1332 C C . LEU A 1 175 ? -5.903 -1.732 11.723 1.00 98.19 175 LEU A C 1
ATOM 1334 O O . LEU A 1 175 ? -6.398 -1.977 12.821 1.00 98.19 175 LEU A O 1
ATOM 1338 N N . TYR A 1 176 ? -4.775 -2.311 11.305 1.00 97.31 176 TYR A N 1
ATOM 1339 C CA . TYR A 1 176 ? -4.032 -3.257 12.145 1.00 97.31 176 TYR A CA 1
ATOM 1340 C C . TYR A 1 176 ? -3.472 -2.581 13.397 1.00 97.31 176 TYR A C 1
ATOM 1342 O O . TYR A 1 176 ? -3.590 -3.148 14.482 1.00 97.31 176 TYR A O 1
ATOM 1350 N N . ARG A 1 177 ? -2.945 -1.354 13.276 1.00 96.50 177 ARG A N 1
ATOM 1351 C CA . ARG A 1 177 ? -2.447 -0.582 14.429 1.00 96.50 177 ARG A CA 1
ATOM 1352 C C . ARG A 1 177 ? -3.527 -0.300 15.468 1.00 96.50 177 ARG A C 1
ATOM 1354 O O . ARG A 1 177 ? -3.270 -0.428 16.659 1.00 96.50 177 ARG A O 1
ATOM 1361 N N . ALA A 1 178 ? -4.731 0.063 15.033 1.00 97.38 178 ALA A N 1
ATOM 1362 C CA . ALA A 1 178 ? -5.846 0.304 15.944 1.00 97.38 178 ALA A CA 1
ATOM 1363 C C . ALA A 1 178 ? -6.432 -0.999 16.518 1.00 97.38 178 ALA A C 1
ATOM 1365 O O . ALA A 1 178 ? -6.879 -1.029 17.662 1.00 97.38 178 ALA A O 1
ATOM 1366 N N . ALA A 1 179 ? -6.427 -2.088 15.745 1.00 96.69 179 ALA A N 1
ATOM 1367 C CA . ALA A 1 179 ? -7.063 -3.348 16.126 1.00 96.69 179 ALA A CA 1
ATOM 1368 C C . ALA A 1 179 ? -6.183 -4.278 16.973 1.00 96.69 179 ALA A C 1
ATOM 1370 O O . ALA A 1 179 ? -6.708 -5.068 17.754 1.00 96.69 179 ALA A O 1
ATOM 1371 N N . PHE A 1 180 ? -4.859 -4.244 16.829 1.00 94.25 180 PHE A N 1
ATOM 1372 C CA . PHE A 1 180 ? -4.004 -5.275 17.414 1.00 94.25 180 PHE A CA 1
ATOM 1373 C C . PHE A 1 180 ? -2.827 -4.696 18.187 1.00 94.25 180 PHE A C 1
ATOM 1375 O O . PHE A 1 180 ? -2.070 -3.855 17.708 1.00 94.25 180 PHE A O 1
ATOM 1382 N N . ARG A 1 181 ? -2.627 -5.231 19.394 1.00 88.00 181 ARG A N 1
ATOM 1383 C CA . ARG A 1 181 ? -1.417 -4.999 20.184 1.00 88.00 181 ARG A CA 1
ATOM 1384 C C . ARG A 1 181 ? -0.270 -5.887 19.705 1.00 88.00 181 ARG A C 1
ATOM 1386 O O . ARG A 1 181 ? -0.482 -6.922 19.072 1.00 88.00 181 ARG A O 1
ATOM 1393 N N . ALA A 1 182 ? 0.946 -5.524 20.103 1.00 88.31 182 ALA A N 1
ATOM 1394 C CA . ALA A 1 182 ? 2.110 -6.383 19.936 1.00 88.31 182 ALA A CA 1
ATOM 1395 C C . ALA A 1 182 ? 1.885 -7.756 20.589 1.00 88.31 182 ALA A C 1
ATOM 1397 O O . ALA A 1 182 ? 1.538 -7.857 21.766 1.00 88.31 182 ALA A O 1
ATOM 1398 N N . SER A 1 183 ? 2.081 -8.813 19.808 1.00 85.69 183 SER A N 1
ATOM 1399 C CA . SER A 1 183 ? 2.017 -10.208 20.248 1.00 85.69 183 SER A CA 1
ATOM 1400 C C . SER A 1 183 ? 2.988 -11.049 19.414 1.00 85.69 183 SER A C 1
ATOM 1402 O O . SER A 1 183 ? 3.723 -10.504 18.595 1.00 85.69 183 SER A O 1
ATOM 1404 N N . SER A 1 184 ? 3.017 -12.372 19.590 1.00 82.44 184 SER A N 1
ATOM 1405 C CA . SER A 1 184 ? 3.770 -13.247 18.677 1.00 82.44 184 SER A CA 1
ATOM 1406 C C . SER A 1 184 ? 3.203 -13.231 17.252 1.00 82.44 184 SER A C 1
ATOM 1408 O O . SER A 1 184 ? 3.938 -13.471 16.297 1.00 82.44 184 SER A O 1
ATOM 1410 N N . ARG A 1 185 ? 1.909 -12.922 17.092 1.00 81.06 185 ARG A N 1
ATOM 1411 C CA . ARG A 1 185 ? 1.249 -12.756 15.797 1.00 81.06 185 ARG A CA 1
ATOM 1412 C C . ARG A 1 185 ? 0.050 -11.800 15.927 1.00 81.06 185 ARG A C 1
ATOM 1414 O O . ARG A 1 185 ? -0.999 -12.247 16.390 1.00 81.06 185 ARG A O 1
ATOM 1421 N N . PRO A 1 186 ? 0.168 -10.525 15.510 1.00 85.25 186 PRO A N 1
ATOM 1422 C CA . PRO A 1 186 ? 1.321 -9.906 14.841 1.00 85.25 186 PRO A CA 1
ATOM 1423 C C . PRO A 1 186 ? 2.431 -9.372 15.781 1.00 85.25 186 PRO A C 1
ATOM 1425 O O . PRO A 1 186 ? 2.122 -8.676 16.761 1.00 85.25 186 PRO A O 1
ATOM 1428 N N . PRO A 1 187 ? 3.725 -9.573 15.442 1.00 89.88 187 PRO A N 1
ATOM 1429 C CA . PRO A 1 187 ? 4.838 -8.858 16.069 1.00 89.88 187 PRO A CA 1
ATOM 1430 C C . PRO A 1 187 ? 4.644 -7.344 15.991 1.00 89.88 187 PRO A C 1
ATOM 1432 O O . PRO A 1 187 ? 4.256 -6.806 14.955 1.00 89.88 187 PRO A O 1
ATOM 1435 N N . ARG A 1 188 ? 4.888 -6.645 17.108 1.00 90.06 188 ARG A N 1
ATOM 1436 C CA . ARG A 1 188 ? 4.757 -5.176 17.235 1.00 90.06 188 ARG A CA 1
ATOM 1437 C C . ARG A 1 188 ? 3.374 -4.592 16.882 1.00 90.06 188 ARG A C 1
ATOM 1439 O O . ARG A 1 188 ? 3.220 -3.374 16.876 1.00 90.06 188 ARG A O 1
ATOM 1446 N N . GLY A 1 189 ? 2.357 -5.424 16.643 1.00 89.44 189 GLY A N 1
ATOM 1447 C CA . GLY A 1 189 ? 1.045 -4.958 16.190 1.00 89.44 189 GLY A CA 1
ATOM 1448 C C . GLY A 1 189 ? 1.056 -4.491 14.730 1.00 89.44 189 GLY A C 1
ATOM 1449 O O . GLY A 1 189 ? 0.242 -3.650 14.363 1.00 89.44 189 GLY A O 1
ATOM 1450 N N . LEU A 1 190 ? 2.017 -4.956 13.922 1.00 92.75 190 LEU A N 1
ATOM 1451 C CA . LEU A 1 190 ? 2.146 -4.612 12.503 1.00 92.75 190 LEU A CA 1
ATOM 1452 C C . LEU A 1 190 ? 1.518 -5.706 11.626 1.00 92.75 190 LEU A C 1
ATOM 1454 O O . LEU A 1 190 ? 1.701 -6.884 11.932 1.00 92.75 190 LEU A O 1
ATOM 1458 N N . PRO A 1 191 ? 0.820 -5.372 10.525 1.00 95.62 191 PRO A N 1
ATOM 1459 C CA . PRO A 1 191 ? 0.359 -6.399 9.592 1.00 95.62 191 PRO A CA 1
ATOM 1460 C C . PRO A 1 191 ? 1.552 -7.190 9.046 1.00 95.62 191 PRO A C 1
ATOM 1462 O O . PRO A 1 191 ? 2.618 -6.615 8.833 1.00 95.62 191 PRO A O 1
ATOM 1465 N N . ARG A 1 192 ? 1.388 -8.492 8.788 1.00 94.25 192 ARG A N 1
ATOM 1466 C CA . ARG A 1 192 ? 2.379 -9.270 8.023 1.00 94.25 192 ARG A CA 1
ATOM 1467 C C . ARG A 1 192 ? 2.201 -9.020 6.523 1.00 94.25 192 ARG A C 1
ATOM 1469 O O . ARG A 1 192 ? 1.102 -8.707 6.078 1.00 94.25 192 ARG A O 1
ATOM 1476 N N . TYR A 1 193 ? 3.242 -9.242 5.723 1.00 94.31 193 TYR A N 1
ATOM 1477 C CA . TYR A 1 193 ? 3.236 -9.030 4.270 1.00 94.31 193 TYR A CA 1
ATOM 1478 C C . TYR A 1 193 ? 2.034 -9.697 3.579 1.00 94.31 193 TYR A C 1
ATOM 1480 O O . TYR A 1 193 ? 1.269 -9.035 2.884 1.00 94.31 193 TYR A O 1
ATOM 1488 N N . ALA A 1 194 ? 1.802 -10.990 3.825 1.00 91.69 194 ALA A N 1
ATOM 1489 C CA . ALA A 1 194 ? 0.688 -11.714 3.205 1.00 91.69 194 ALA A CA 1
ATOM 1490 C C . ALA A 1 194 ? -0.692 -11.172 3.628 1.00 91.69 194 ALA A C 1
ATOM 1492 O O . ALA A 1 194 ? -1.621 -11.125 2.824 1.00 91.69 194 ALA A O 1
ATOM 1493 N N . GLU A 1 195 ? -0.823 -10.746 4.887 1.00 93.62 195 GLU A N 1
ATOM 1494 C CA . GLU A 1 195 ? -2.047 -10.142 5.420 1.00 93.62 195 GLU A CA 1
ATOM 1495 C C . GLU A 1 195 ? -2.295 -8.774 4.778 1.00 93.62 195 GLU A C 1
ATOM 1497 O O . GLU A 1 195 ? -3.405 -8.502 4.322 1.00 93.62 195 GLU A O 1
ATOM 1502 N N . PHE A 1 196 ? -1.245 -7.956 4.674 1.00 96.12 196 PHE A N 1
ATOM 1503 C CA . PHE A 1 196 ? -1.271 -6.648 4.033 1.00 96.12 196 PHE A CA 1
ATOM 1504 C C . PHE A 1 196 ? -1.662 -6.745 2.557 1.00 96.12 196 PHE A C 1
ATOM 1506 O O . PH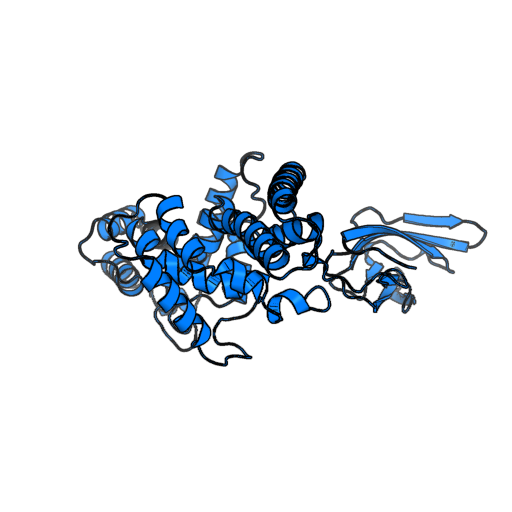E A 1 196 ? -2.588 -6.060 2.130 1.00 96.12 196 PHE A O 1
ATOM 1513 N N . ILE A 1 197 ? -1.015 -7.615 1.774 1.00 92.88 197 ILE A N 1
ATOM 1514 C CA . ILE A 1 197 ? -1.310 -7.751 0.340 1.00 92.88 197 ILE A CA 1
ATOM 1515 C C . ILE A 1 197 ? -2.750 -8.221 0.115 1.00 92.88 197 ILE A C 1
ATOM 1517 O O . ILE A 1 197 ? -3.481 -7.603 -0.655 1.00 92.88 197 ILE A O 1
ATOM 1521 N N . ARG A 1 198 ? -3.204 -9.250 0.839 1.00 94.00 198 ARG A N 1
ATOM 1522 C CA . ARG A 1 198 ? -4.589 -9.737 0.736 1.00 94.00 198 ARG A CA 1
ATOM 1523 C C . ARG A 1 198 ? -5.607 -8.641 1.068 1.00 94.00 198 ARG A C 1
ATOM 1525 O O . ARG A 1 198 ? -6.600 -8.465 0.361 1.00 94.00 198 ARG A O 1
ATOM 1532 N N . ASP A 1 199 ? -5.388 -7.928 2.169 1.00 97.25 199 ASP A N 1
ATOM 1533 C CA . ASP A 1 199 ? -6.351 -6.950 2.671 1.00 97.25 199 ASP A CA 1
ATOM 1534 C C . ASP A 1 199 ? -6.374 -5.688 1.789 1.00 97.25 199 ASP A C 1
ATOM 1536 O O . ASP A 1 199 ? -7.448 -5.165 1.495 1.00 97.25 199 ASP A O 1
ATOM 1540 N N . THR A 1 200 ? -5.220 -5.251 1.275 1.00 96.06 200 THR A N 1
ATOM 1541 C CA . THR A 1 200 ? -5.139 -4.124 0.326 1.00 96.06 200 THR A CA 1
ATOM 1542 C C . THR A 1 200 ? -5.782 -4.450 -1.018 1.00 96.06 200 THR A C 1
ATOM 1544 O O . THR A 1 200 ? -6.556 -3.636 -1.516 1.00 96.06 200 THR A O 1
ATOM 1547 N N . GLN A 1 201 ? -5.564 -5.655 -1.560 1.00 93.06 201 GLN A N 1
ATOM 1548 C CA . GLN A 1 201 ? -6.247 -6.132 -2.771 1.00 93.06 201 GLN A CA 1
ATOM 1549 C C . GLN A 1 201 ? -7.769 -6.165 -2.603 1.00 93.06 201 GLN A C 1
ATOM 1551 O O . GLN A 1 201 ? -8.498 -5.838 -3.535 1.00 93.06 201 GLN A O 1
ATOM 1556 N N . THR A 1 202 ? -8.257 -6.517 -1.409 1.00 95.44 202 THR A N 1
ATOM 1557 C CA . THR A 1 202 ? -9.698 -6.524 -1.121 1.00 95.44 202 THR A CA 1
ATOM 1558 C C . THR A 1 202 ? -10.283 -5.110 -1.158 1.00 95.44 202 THR A C 1
ATOM 1560 O O . THR A 1 202 ? -11.337 -4.901 -1.754 1.00 95.44 202 THR A O 1
ATOM 1563 N N . ILE A 1 203 ? -9.606 -4.123 -0.557 1.00 97.38 203 ILE A N 1
ATOM 1564 C CA . ILE A 1 203 ? -10.078 -2.727 -0.566 1.00 97.38 203 ILE A CA 1
ATOM 1565 C C . ILE A 1 203 ? -9.962 -2.110 -1.973 1.00 97.38 203 ILE A C 1
ATOM 1567 O O . ILE A 1 203 ? -10.873 -1.411 -2.416 1.00 97.38 203 ILE A O 1
ATOM 1571 N N . GLY A 1 204 ? -8.876 -2.392 -2.696 1.00 95.62 204 GLY A N 1
ATOM 1572 C CA . GLY A 1 204 ? -8.609 -1.856 -4.036 1.00 95.62 204 GLY A CA 1
ATOM 1573 C C . GLY A 1 204 ? -9.333 -2.569 -5.185 1.00 95.62 204 GLY A C 1
ATOM 1574 O O . GLY A 1 204 ? -9.162 -2.185 -6.339 1.00 95.62 204 GLY A O 1
ATOM 1575 N N . ALA A 1 205 ? -10.131 -3.605 -4.911 1.00 93.25 205 ALA A N 1
ATOM 1576 C CA . ALA A 1 205 ? -10.730 -4.451 -5.941 1.00 93.25 205 ALA A CA 1
ATOM 1577 C C . ALA A 1 205 ? -11.575 -3.652 -6.955 1.00 93.25 205 ALA A C 1
ATOM 1579 O O . ALA A 1 205 ? -12.634 -3.107 -6.629 1.00 93.25 205 ALA A O 1
ATOM 1580 N N . GLY A 1 206 ? -11.105 -3.613 -8.206 1.00 91.12 206 GLY A N 1
ATOM 1581 C CA . GLY A 1 206 ? -11.758 -2.907 -9.313 1.00 91.12 206 GLY A CA 1
ATOM 1582 C C . GLY A 1 206 ? -11.696 -1.378 -9.226 1.00 91.12 206 GLY A C 1
ATOM 1583 O O . GLY A 1 206 ? -12.426 -0.709 -9.948 1.00 91.12 206 GLY A O 1
ATOM 1584 N N . VAL A 1 207 ? -10.850 -0.819 -8.358 1.00 94.19 207 VAL A N 1
ATOM 1585 C CA . VAL A 1 207 ? -10.681 0.629 -8.208 1.00 94.19 207 VAL A CA 1
ATOM 1586 C C . VAL A 1 207 ? -9.532 1.102 -9.094 1.00 94.19 207 VAL A C 1
ATOM 1588 O O . VAL A 1 207 ? -8.396 0.668 -8.937 1.00 94.19 207 VAL A O 1
ATOM 1591 N N . ILE A 1 208 ? -9.827 2.037 -9.996 1.00 93.25 208 ILE A N 1
ATOM 1592 C CA . ILE A 1 208 ? -8.824 2.850 -10.687 1.00 93.25 208 ILE A CA 1
ATOM 1593 C C . ILE A 1 208 ? -9.230 4.308 -10.494 1.00 93.25 208 ILE A C 1
ATOM 1595 O O . ILE A 1 208 ? -10.305 4.730 -10.925 1.00 93.25 208 ILE A O 1
ATOM 1599 N N . VAL A 1 209 ? -8.387 5.078 -9.806 1.00 92.81 209 VAL A N 1
ATOM 1600 C CA . VAL A 1 209 ? -8.679 6.481 -9.493 1.00 92.81 209 VAL A CA 1
ATOM 1601 C C . VAL A 1 209 ? -8.890 7.280 -10.784 1.00 92.81 209 VAL A C 1
ATOM 1603 O O . VAL A 1 209 ? -8.157 7.126 -11.756 1.00 92.81 209 VAL A O 1
ATOM 1606 N N . ASN A 1 210 ? -9.897 8.153 -10.774 1.00 92.19 210 ASN A N 1
ATOM 1607 C CA . ASN A 1 210 ? -10.357 8.970 -11.905 1.00 92.19 210 ASN A CA 1
ATOM 1608 C C . ASN A 1 210 ? -10.999 8.198 -13.071 1.00 92.19 210 ASN A C 1
ATOM 1610 O O . ASN A 1 210 ? -11.222 8.786 -14.128 1.00 92.19 210 ASN A O 1
ATOM 1614 N N . GLN A 1 211 ? -11.365 6.926 -12.886 1.00 92.44 211 GLN A N 1
ATOM 1615 C CA . GLN A 1 211 ? -12.132 6.163 -13.874 1.00 92.44 211 GLN A CA 1
ATOM 1616 C C . GLN A 1 211 ? -13.492 5.723 -13.316 1.00 92.44 211 GLN A C 1
ATOM 1618 O O . GLN A 1 211 ? -13.602 5.295 -12.170 1.00 92.44 211 GLN A O 1
ATOM 1623 N N . GLY A 1 212 ? -14.549 5.824 -14.128 1.00 94.25 212 GLY A N 1
ATOM 1624 C CA . GLY A 1 212 ? -15.893 5.369 -13.753 1.00 94.25 212 GLY A CA 1
ATOM 1625 C C . GLY A 1 212 ? -16.406 5.966 -12.433 1.00 94.25 212 GLY A C 1
ATOM 1626 O O . GLY A 1 212 ? -16.240 7.155 -12.169 1.00 94.25 212 GLY A O 1
ATOM 1627 N N . ASN A 1 213 ? -17.035 5.132 -11.602 1.00 95.88 213 ASN A N 1
ATOM 1628 C CA . ASN A 1 213 ? -17.567 5.483 -10.279 1.00 95.88 213 ASN A CA 1
ATOM 1629 C C . ASN A 1 213 ? -16.635 5.049 -9.128 1.00 95.88 213 ASN A C 1
ATOM 1631 O O . ASN A 1 213 ? -17.109 4.639 -8.063 1.00 95.88 213 ASN A O 1
ATOM 1635 N N . TRP A 1 214 ? -15.316 5.127 -9.336 1.00 95.88 214 TRP A N 1
ATOM 1636 C CA . TRP A 1 214 ? -14.303 4.573 -8.431 1.00 95.88 214 TRP A CA 1
ATOM 1637 C C . TRP A 1 214 ? -14.469 4.976 -6.958 1.00 95.88 214 TRP A C 1
ATOM 1639 O O . TRP A 1 214 ? -14.229 4.140 -6.091 1.00 95.88 214 TRP A O 1
ATOM 1649 N N . GLN A 1 215 ? -14.915 6.202 -6.641 1.00 97.88 215 GLN A N 1
ATOM 1650 C CA . GLN A 1 215 ? -15.121 6.628 -5.248 1.00 97.88 215 GLN A CA 1
ATOM 1651 C C . GLN A 1 215 ? -16.193 5.787 -4.551 1.00 97.88 215 GLN A C 1
ATOM 1653 O O . GLN A 1 215 ? -16.012 5.360 -3.412 1.00 97.88 215 GLN A O 1
ATOM 1658 N N . GLN A 1 216 ? -17.313 5.538 -5.236 1.00 98.06 216 GLN A N 1
ATOM 1659 C CA . GLN A 1 216 ? -18.409 4.739 -4.696 1.00 98.06 216 GLN A CA 1
ATOM 1660 C C . GLN A 1 216 ? -17.985 3.277 -4.537 1.00 98.06 216 GLN A C 1
ATOM 1662 O O . GLN A 1 216 ? -18.321 2.646 -3.536 1.00 98.06 216 GLN A O 1
ATOM 1667 N N . GLN A 1 217 ? -17.233 2.747 -5.504 1.00 98.06 217 GLN A N 1
ATOM 1668 C CA . GLN A 1 217 ? -16.716 1.383 -5.442 1.00 98.06 217 GLN A CA 1
ATOM 1669 C C . GLN A 1 217 ? -15.712 1.204 -4.299 1.00 98.06 217 GLN A C 1
ATOM 1671 O O . GLN A 1 217 ? -15.838 0.265 -3.518 1.00 98.06 217 GLN A O 1
ATOM 1676 N N . LEU A 1 218 ? -14.774 2.138 -4.139 1.00 97.88 218 LEU A N 1
ATOM 1677 C CA . LEU A 1 218 ? -13.821 2.145 -3.031 1.00 97.88 218 LEU A CA 1
ATOM 1678 C C . LEU A 1 218 ? -14.535 2.214 -1.675 1.00 97.88 218 LEU A C 1
ATOM 1680 O O . LEU A 1 218 ? -14.203 1.461 -0.761 1.00 97.88 218 LEU A O 1
ATOM 1684 N N . GLU A 1 219 ? -15.545 3.075 -1.545 1.00 98.25 219 GLU A N 1
ATOM 1685 C CA . GLU A 1 219 ? -16.338 3.182 -0.320 1.00 98.25 219 GLU A CA 1
ATOM 1686 C C . GLU A 1 219 ? -17.073 1.872 0.006 1.00 98.25 219 GLU A C 1
ATOM 1688 O O . GLU A 1 219 ? -17.020 1.395 1.143 1.00 98.25 219 GLU A O 1
ATOM 1693 N N . ALA A 1 220 ? -17.699 1.245 -0.993 1.00 98.38 220 ALA A N 1
ATOM 1694 C CA . ALA A 1 220 ? -18.357 -0.048 -0.830 1.00 98.38 220 ALA A CA 1
ATOM 1695 C C . ALA A 1 220 ? -17.361 -1.149 -0.420 1.00 98.38 220 ALA A C 1
ATOM 1697 O O . ALA A 1 220 ? -17.634 -1.913 0.513 1.00 98.38 220 ALA A O 1
ATOM 1698 N N . ASN A 1 221 ? -16.183 -1.191 -1.053 1.00 98.44 221 ASN A N 1
ATOM 1699 C CA . ASN A 1 221 ? -15.123 -2.143 -0.726 1.00 98.44 221 ASN A CA 1
ATOM 1700 C C . ASN A 1 221 ? -14.649 -1.978 0.724 1.00 98.44 221 ASN A C 1
ATOM 1702 O O . ASN A 1 221 ? -14.557 -2.966 1.453 1.00 98.44 221 ASN A O 1
ATOM 1706 N N . LYS A 1 222 ? -14.403 -0.741 1.178 1.00 98.62 222 LYS A N 1
ATOM 1707 C CA . LYS A 1 222 ? -14.005 -0.452 2.566 1.00 98.62 222 LYS A CA 1
ATOM 1708 C C . LYS A 1 222 ? -15.051 -0.929 3.570 1.00 98.62 222 LYS A C 1
ATOM 1710 O O . LYS A 1 222 ? -14.698 -1.586 4.551 1.00 98.62 222 LYS A O 1
ATOM 1715 N N . GLN A 1 223 ? -16.329 -0.624 3.336 1.00 98.38 223 GLN A N 1
ATOM 1716 C CA . GLN A 1 223 ? -17.418 -1.047 4.221 1.00 98.38 223 GLN A CA 1
ATOM 1717 C C . GLN A 1 223 ? -17.507 -2.575 4.314 1.00 98.38 223 GLN A C 1
ATOM 1719 O O . GLN A 1 223 ? -17.529 -3.124 5.417 1.00 98.38 223 GLN A O 1
ATOM 1724 N N . ALA A 1 224 ? -17.501 -3.267 3.172 1.00 98.50 224 ALA A N 1
ATOM 1725 C CA . ALA A 1 224 ? -17.550 -4.726 3.126 1.00 98.50 224 ALA A CA 1
ATOM 1726 C C . ALA A 1 224 ? -16.322 -5.361 3.799 1.00 98.50 224 ALA A C 1
ATOM 1728 O O . ALA A 1 224 ? -16.456 -6.298 4.592 1.00 98.50 224 ALA A O 1
ATOM 1729 N N . PHE A 1 225 ? -15.127 -4.828 3.530 1.00 98.69 225 PHE A N 1
ATOM 1730 C CA . PHE A 1 225 ? -13.887 -5.276 4.152 1.00 98.69 225 PHE A CA 1
ATOM 1731 C C . PHE A 1 225 ? -13.952 -5.160 5.677 1.00 98.69 225 PHE A C 1
ATOM 1733 O O . PHE A 1 225 ? -13.705 -6.143 6.372 1.00 98.69 225 PHE A O 1
ATOM 1740 N N . LEU A 1 226 ? -14.332 -3.996 6.207 1.00 98.75 226 LEU A N 1
ATOM 1741 C CA . LEU A 1 226 ? -14.357 -3.740 7.648 1.00 98.75 226 LEU A CA 1
ATOM 1742 C C . LEU A 1 226 ? -15.394 -4.576 8.390 1.00 98.75 226 LEU A C 1
ATOM 1744 O O . LEU A 1 226 ? -15.107 -5.077 9.477 1.00 98.75 226 LEU A O 1
ATOM 1748 N N . THR A 1 227 ? -16.571 -4.772 7.796 1.00 98.25 227 THR A N 1
ATOM 1749 C CA . THR A 1 227 ? -17.598 -5.670 8.334 1.00 98.25 227 THR A CA 1
ATOM 1750 C C . THR A 1 227 ? -17.059 -7.092 8.476 1.00 98.25 227 THR A C 1
ATOM 1752 O O . THR A 1 227 ? -17.288 -7.726 9.504 1.00 98.25 227 THR A O 1
ATOM 1755 N N . ASN A 1 228 ? -16.287 -7.588 7.505 1.00 98.31 228 ASN A N 1
ATOM 1756 C CA . ASN A 1 228 ? -15.624 -8.892 7.609 1.00 98.31 228 ASN A CA 1
ATOM 1757 C C . ASN A 1 228 ? -14.444 -8.874 8.594 1.00 98.31 228 ASN A C 1
ATOM 1759 O O . ASN A 1 228 ? -14.261 -9.814 9.365 1.00 98.31 228 ASN A O 1
ATOM 1763 N N . PHE A 1 229 ? -13.657 -7.798 8.605 1.00 98.38 229 PHE A N 1
ATOM 1764 C CA . PHE A 1 229 ? -12.473 -7.646 9.448 1.00 98.38 229 PHE A CA 1
ATOM 1765 C C . PHE A 1 229 ? -12.810 -7.758 10.940 1.00 98.38 229 PHE A C 1
ATOM 1767 O O . PHE A 1 229 ? -12.174 -8.529 11.657 1.00 98.38 229 PHE A O 1
ATOM 1774 N N . VAL A 1 230 ? -13.858 -7.067 11.406 1.00 98.44 230 VAL A N 1
ATOM 1775 C CA . VAL A 1 230 ? -14.259 -7.097 12.827 1.00 98.44 230 VAL A CA 1
ATOM 1776 C C . VAL A 1 230 ? -14.909 -8.416 13.266 1.00 98.44 230 VAL A C 1
ATOM 1778 O O . VAL A 1 230 ? -15.188 -8.601 14.453 1.00 98.44 230 VAL A O 1
ATOM 1781 N N . GLN A 1 231 ? -15.167 -9.326 12.325 1.00 97.31 231 GLN A N 1
ATOM 1782 C CA . GLN A 1 231 ? -15.693 -10.670 12.578 1.00 97.31 231 GLN A CA 1
ATOM 1783 C C . GLN A 1 231 ? -14.604 -11.748 12.562 1.00 97.31 231 GLN A C 1
ATOM 1785 O O . GLN A 1 231 ? -14.890 -12.898 12.894 1.00 97.31 231 GLN A O 1
ATOM 1790 N N . ARG A 1 232 ? -13.357 -11.407 12.207 1.00 96.00 232 ARG A N 1
ATOM 1791 C CA . ARG A 1 232 ? -12.247 -12.367 12.231 1.00 96.00 232 ARG A CA 1
ATOM 1792 C C . ARG A 1 232 ? -12.050 -12.936 13.640 1.00 96.00 232 ARG A C 1
ATOM 1794 O O . ARG A 1 232 ? -12.293 -12.256 14.643 1.00 96.00 232 ARG A O 1
ATOM 1801 N N . ALA A 1 233 ? -11.613 -14.190 13.725 1.00 94.50 233 ALA A N 1
ATOM 1802 C CA . ALA A 1 233 ? -11.492 -14.908 14.994 1.00 94.50 233 ALA A CA 1
ATOM 1803 C C . ALA A 1 233 ? -10.540 -14.188 15.965 1.00 94.50 233 ALA A C 1
ATOM 1805 O O . ALA A 1 233 ? -10.871 -13.981 17.129 1.00 94.50 233 ALA A O 1
ATOM 1806 N N . GLU A 1 234 ? -9.399 -13.711 15.471 1.00 91.62 234 GLU A N 1
ATOM 1807 C CA . GLU A 1 234 ? -8.427 -12.925 16.231 1.00 91.62 234 GLU A CA 1
ATOM 1808 C C . GLU A 1 234 ? -8.998 -11.586 16.729 1.00 91.62 234 GLU A C 1
ATOM 1810 O O . GLU A 1 234 ? -8.682 -11.134 17.837 1.00 91.62 234 GLU A O 1
ATOM 1815 N N . PHE A 1 235 ? -9.889 -10.970 15.946 1.00 95.69 235 PHE A N 1
ATOM 1816 C CA . PHE A 1 235 ? -10.533 -9.714 16.311 1.00 95.69 235 PHE A CA 1
ATOM 1817 C C . PHE A 1 235 ? -11.567 -9.942 17.412 1.00 95.69 235 PHE A C 1
ATOM 1819 O O . PHE A 1 235 ? -11.545 -9.271 18.439 1.00 95.69 235 PHE A O 1
ATOM 1826 N N . THR A 1 236 ? -12.455 -10.917 17.235 1.00 96.31 236 THR A N 1
ATOM 1827 C CA . THR A 1 236 ? -13.505 -11.237 18.215 1.00 96.31 236 THR A CA 1
ATOM 1828 C C . THR A 1 236 ? -12.946 -11.818 19.516 1.00 96.31 236 THR A C 1
ATOM 1830 O O . THR A 1 236 ? -13.514 -11.565 20.578 1.00 96.31 236 THR A O 1
ATOM 1833 N N . ALA A 1 237 ? -11.799 -12.504 19.468 1.00 93.38 237 ALA A N 1
ATOM 1834 C CA . ALA A 1 237 ? -11.064 -12.934 20.657 1.00 93.38 237 ALA A CA 1
ATOM 1835 C C . ALA A 1 237 ? -10.496 -11.749 21.460 1.00 93.38 237 ALA A C 1
ATOM 1837 O O . ALA A 1 237 ? -10.501 -11.775 22.689 1.00 93.38 237 ALA A O 1
ATOM 1838 N N . THR A 1 238 ? -10.028 -10.699 20.777 1.00 93.19 238 THR A N 1
ATOM 1839 C CA . THR A 1 238 ? -9.508 -9.477 21.420 1.00 93.19 238 THR A CA 1
ATOM 1840 C C . THR A 1 238 ? -10.635 -8.565 21.901 1.00 93.19 238 THR A C 1
ATOM 1842 O O . THR A 1 238 ? -10.542 -7.956 22.967 1.00 93.19 238 THR A O 1
ATOM 1845 N N . TYR A 1 239 ? -11.718 -8.506 21.130 1.00 96.75 239 TYR A N 1
ATOM 1846 C CA . TYR A 1 239 ? -12.884 -7.675 21.376 1.00 96.75 239 TYR A CA 1
ATOM 1847 C C . TYR A 1 239 ? -14.144 -8.547 21.441 1.00 96.75 239 TYR A C 1
ATOM 1849 O O . TYR A 1 239 ? -14.879 -8.629 20.447 1.00 96.75 239 TYR A O 1
ATOM 1857 N N . PRO A 1 240 ? -14.456 -9.168 22.590 1.00 95.50 240 PRO A N 1
ATOM 1858 C CA . PRO A 1 240 ? -15.688 -9.930 22.765 1.00 95.50 240 PRO A CA 1
ATOM 1859 C C . PRO A 1 240 ? -16.938 -9.074 22.537 1.00 95.50 240 PRO A C 1
ATOM 1861 O O . PRO A 1 240 ? -16.948 -7.876 22.830 1.00 95.50 240 PRO A O 1
ATOM 1864 N N . LEU A 1 241 ? -18.021 -9.686 22.050 1.00 92.88 241 LEU A N 1
ATOM 1865 C CA . LEU A 1 241 ? -19.306 -8.998 21.832 1.00 92.88 241 LEU A CA 1
ATOM 1866 C C . LEU A 1 241 ? -19.953 -8.489 23.131 1.00 92.88 241 LEU A C 1
ATOM 1868 O O . LEU A 1 241 ? -20.872 -7.681 23.073 1.00 92.88 241 LEU A O 1
ATOM 1872 N N . THR A 1 242 ? -19.467 -8.937 24.290 1.00 94.69 242 THR A N 1
ATOM 1873 C CA . THR A 1 242 ? -19.902 -8.479 25.614 1.00 94.69 242 THR A CA 1
ATOM 1874 C C . THR A 1 242 ? -19.330 -7.117 26.011 1.00 94.69 242 THR A C 1
ATOM 1876 O O . THR A 1 242 ? -19.806 -6.531 26.980 1.00 94.69 242 THR A O 1
ATOM 1879 N N . MET A 1 243 ? -18.324 -6.602 25.291 1.00 97.50 243 MET A N 1
ATOM 1880 C CA . MET A 1 243 ? -17.794 -5.260 25.537 1.00 97.50 243 MET A CA 1
ATOM 1881 C C . MET A 1 243 ? -18.848 -4.198 25.235 1.00 97.50 243 MET A C 1
ATOM 1883 O O . MET A 1 243 ? -19.474 -4.211 24.172 1.00 97.50 243 MET A O 1
ATOM 1887 N N . THR A 1 244 ? -18.975 -3.221 26.131 1.00 97.75 244 THR A N 1
ATOM 1888 C CA . THR A 1 244 ? -19.744 -2.009 25.838 1.00 97.75 244 THR A CA 1
ATOM 1889 C C . THR A 1 244 ? -19.075 -1.205 24.719 1.00 97.75 244 THR A C 1
ATOM 1891 O O . THR A 1 244 ? -17.887 -1.381 24.431 1.00 97.75 244 THR A O 1
ATOM 1894 N N . ALA A 1 245 ? -19.818 -0.286 24.098 1.00 98.06 245 ALA A N 1
ATOM 1895 C CA . ALA A 1 245 ? -19.260 0.616 23.090 1.00 98.06 245 ALA A CA 1
ATOM 1896 C C . ALA A 1 245 ? -18.039 1.391 23.624 1.00 98.06 245 ALA A C 1
ATOM 1898 O O . ALA A 1 245 ? -17.020 1.465 22.944 1.00 98.06 245 ALA A O 1
ATOM 1899 N N . ASP A 1 246 ? -18.112 1.892 24.863 1.00 98.25 246 ASP A N 1
ATOM 1900 C CA . ASP A 1 246 ? -17.016 2.630 25.502 1.00 98.25 246 ASP A CA 1
ATOM 1901 C C . ASP A 1 246 ? -15.788 1.745 25.756 1.00 98.25 246 ASP A C 1
ATOM 1903 O O . ASP A 1 246 ? -14.676 2.123 25.399 1.00 98.25 246 ASP A O 1
ATOM 1907 N N . GLN A 1 247 ? -15.977 0.527 26.277 1.00 98.38 247 GLN A N 1
ATOM 1908 C CA . GLN A 1 247 ? -14.878 -0.426 26.477 1.00 98.38 247 GLN A CA 1
ATOM 1909 C C . GLN A 1 247 ? -14.196 -0.794 25.156 1.00 98.38 247 GLN A C 1
ATOM 1911 O O . GLN A 1 247 ? -12.968 -0.833 25.082 1.00 98.38 247 GLN A O 1
ATOM 1916 N N . TYR A 1 248 ? -14.989 -1.036 24.111 1.00 98.62 248 TYR A N 1
ATOM 1917 C CA . TYR A 1 248 ? -14.492 -1.355 22.779 1.00 98.62 248 TYR A CA 1
ATOM 1918 C C . TYR A 1 248 ? -13.695 -0.193 22.170 1.00 98.62 248 TYR A C 1
ATOM 1920 O O . TYR A 1 248 ? -12.559 -0.392 21.740 1.00 98.62 248 TYR A O 1
ATOM 1928 N N . VAL A 1 249 ? -14.250 1.024 22.178 1.00 98.62 249 VAL A N 1
ATOM 1929 C CA . VAL A 1 249 ? -13.582 2.220 21.638 1.00 98.62 249 VAL A CA 1
ATOM 1930 C C . VAL A 1 249 ? -12.318 2.557 22.431 1.00 98.62 249 VAL A C 1
ATOM 1932 O O . VAL A 1 249 ? -11.277 2.793 21.823 1.00 98.62 249 VAL A O 1
ATOM 1935 N N . ASN A 1 250 ? -12.356 2.508 23.767 1.00 98.50 250 ASN A N 1
ATOM 1936 C CA . ASN A 1 250 ? -11.169 2.755 24.591 1.00 98.50 250 ASN A CA 1
ATOM 1937 C C . ASN A 1 250 ? -10.054 1.746 24.293 1.00 98.50 250 ASN A C 1
ATOM 1939 O O . ASN A 1 250 ? -8.889 2.124 24.223 1.00 98.50 250 ASN A O 1
ATOM 1943 N N . ALA A 1 251 ? -10.397 0.471 24.088 1.00 97.94 251 ALA A N 1
ATOM 1944 C CA . ALA A 1 251 ? -9.414 -0.557 23.762 1.00 97.94 251 ALA A CA 1
ATOM 1945 C C . ALA A 1 251 ? -8.771 -0.336 22.379 1.00 97.94 251 ALA A C 1
ATOM 1947 O O . ALA A 1 251 ? -7.569 -0.550 22.225 1.00 97.94 251 ALA A O 1
ATOM 1948 N N . LEU A 1 252 ? -9.539 0.122 21.383 1.00 98.38 252 LEU A N 1
ATOM 1949 C CA . LEU A 1 252 ? -9.007 0.497 20.067 1.00 98.38 252 LEU A CA 1
ATOM 1950 C C . LEU A 1 252 ? -8.068 1.710 20.148 1.00 98.38 252 LEU A C 1
ATOM 1952 O O . LEU A 1 252 ? -6.964 1.676 19.608 1.00 98.38 252 LEU A O 1
ATOM 1956 N N . LEU A 1 253 ? -8.478 2.769 20.852 1.00 98.12 253 LEU A N 1
ATOM 1957 C CA . LEU A 1 253 ? -7.662 3.975 21.038 1.00 98.12 253 LEU A CA 1
ATOM 1958 C C . LEU A 1 253 ? -6.371 3.674 21.804 1.00 98.12 253 LEU A C 1
ATOM 1960 O O . LEU A 1 253 ? -5.308 4.164 21.427 1.00 98.12 253 LEU A O 1
ATOM 1964 N N . ALA A 1 254 ? -6.446 2.825 22.832 1.00 96.56 254 ALA A N 1
ATOM 1965 C CA . ALA A 1 254 ? -5.280 2.389 23.591 1.00 96.56 254 ALA A CA 1
ATOM 1966 C C . ALA A 1 254 ? -4.269 1.646 22.704 1.00 96.56 254 ALA A C 1
ATOM 1968 O O . ALA A 1 254 ? -3.076 1.941 22.767 1.00 96.56 254 ALA A O 1
ATOM 1969 N N . ASN A 1 255 ? -4.730 0.740 21.833 1.00 94.88 255 ASN A N 1
ATOM 1970 C CA . ASN A 1 255 ? -3.861 0.052 20.870 1.00 94.88 255 ASN A CA 1
ATOM 1971 C C . ASN A 1 255 ? -3.239 1.023 19.855 1.00 94.88 255 ASN A C 1
ATOM 1973 O O . ASN A 1 255 ? -2.041 0.949 19.585 1.00 94.88 255 ASN A O 1
ATOM 1977 N N . ALA A 1 256 ? -4.029 1.979 19.360 1.00 94.81 256 ALA A N 1
ATOM 1978 C CA . ALA A 1 256 ? -3.570 3.041 18.467 1.00 94.81 256 ALA A CA 1
ATOM 1979 C C . ALA A 1 256 ? -2.640 4.067 19.159 1.00 94.81 256 ALA A C 1
ATOM 1981 O O . ALA A 1 256 ? -2.053 4.928 18.499 1.00 94.81 256 ALA A O 1
ATOM 1982 N N . GLY A 1 257 ? -2.500 4.006 20.489 1.00 94.06 257 GLY A N 1
ATOM 1983 C CA . GLY A 1 257 ? -1.734 4.969 21.278 1.00 94.06 257 GLY A CA 1
ATOM 1984 C C . GLY A 1 257 ? -2.292 6.392 21.188 1.00 94.06 257 GLY A C 1
ATOM 1985 O O . GLY A 1 257 ? -1.505 7.345 21.125 1.00 94.06 257 GLY A O 1
ATOM 1986 N N . LEU A 1 258 ? -3.620 6.522 21.120 1.00 95.50 258 LEU A N 1
ATOM 1987 C CA . LEU A 1 258 ? -4.351 7.789 21.088 1.00 95.50 258 LEU A CA 1
ATOM 1988 C C . LEU A 1 258 ? -4.966 8.120 22.462 1.00 95.50 258 LEU A C 1
ATOM 1990 O O . LEU A 1 258 ? -5.219 7.203 23.250 1.00 95.50 258 LEU A O 1
ATOM 1994 N N . PRO A 1 259 ? -5.234 9.407 22.760 1.00 95.44 259 PRO A N 1
ATOM 1995 C CA . PRO A 1 259 ? -5.908 9.813 23.993 1.00 95.44 259 PRO A CA 1
ATOM 1996 C C . PRO A 1 259 ? -7.302 9.183 24.146 1.00 95.44 259 PRO A C 1
ATOM 1998 O O . PRO A 1 259 ? -8.046 9.048 23.175 1.00 95.44 259 PRO A O 1
ATOM 2001 N N . LEU A 1 260 ? -7.675 8.835 25.383 1.00 96.75 260 LEU A N 1
ATOM 2002 C CA . LEU A 1 260 ? -8.972 8.218 25.717 1.00 96.75 260 LEU A CA 1
ATOM 2003 C C . LEU A 1 260 ? -10.068 9.238 26.068 1.00 96.75 260 LEU A C 1
ATOM 2005 O O . LEU A 1 260 ? -11.166 8.859 26.469 1.00 96.75 260 LEU A O 1
ATOM 2009 N N . ASP A 1 261 ? -9.767 10.523 25.944 1.00 92.75 261 ASP A N 1
ATOM 2010 C CA . ASP A 1 261 ? -10.626 11.669 26.252 1.00 92.75 261 ASP A CA 1
ATOM 2011 C C . ASP A 1 261 ? -10.660 12.702 25.107 1.00 92.75 261 ASP A C 1
ATOM 2013 O O . ASP A 1 261 ? -11.264 13.764 25.242 1.00 92.75 261 ASP A O 1
ATOM 2017 N N . GLY A 1 262 ? -10.044 12.378 23.962 1.00 91.81 262 GLY A N 1
ATOM 2018 C CA . GLY A 1 262 ? -9.972 13.238 22.779 1.00 91.81 262 GLY A CA 1
ATOM 2019 C C . GLY A 1 262 ? -11.200 13.175 21.861 1.00 91.81 262 GLY A C 1
ATOM 2020 O O . GLY A 1 262 ? -12.114 12.362 22.033 1.00 91.81 262 GLY A O 1
ATOM 2021 N N . ALA A 1 263 ? -11.195 14.018 20.824 1.00 95.62 263 ALA A N 1
ATOM 2022 C CA . ALA A 1 263 ? -12.267 14.096 19.828 1.00 95.62 263 ALA A CA 1
ATOM 2023 C C . ALA A 1 263 ? -12.465 12.772 19.064 1.00 95.62 263 ALA A C 1
ATOM 2025 O O . ALA A 1 263 ? -13.597 12.410 18.735 1.00 95.62 263 ALA A O 1
ATOM 2026 N N . GLU A 1 264 ? -11.389 12.012 18.847 1.00 97.00 264 GLU A N 1
ATOM 2027 C CA . GLU A 1 264 ? -11.406 10.705 18.187 1.00 97.00 264 GLU A CA 1
ATOM 2028 C C . GLU A 1 264 ? -12.285 9.698 18.935 1.00 97.00 264 GLU A C 1
ATOM 2030 O O . GLU A 1 264 ? -12.986 8.907 18.300 1.00 97.00 264 GLU A O 1
ATOM 2035 N N . LYS A 1 265 ? -12.320 9.754 20.276 1.00 98.25 265 LYS A N 1
ATOM 2036 C CA . LYS A 1 265 ? -13.208 8.899 21.072 1.00 98.25 265 LYS A CA 1
ATOM 2037 C C . LYS A 1 265 ? -14.669 9.202 20.786 1.00 98.25 265 LYS A C 1
ATOM 2039 O O . LYS A 1 265 ? -15.445 8.283 20.519 1.00 98.25 265 LYS A O 1
ATOM 2044 N N . GLN A 1 266 ? -15.051 10.477 20.834 1.00 98.06 266 GLN A N 1
ATOM 2045 C CA . GLN A 1 266 ? -16.438 10.865 20.601 1.00 98.06 266 GLN A CA 1
ATOM 2046 C C . GLN A 1 266 ? -16.865 10.551 19.162 1.00 98.06 266 GLN A C 1
ATOM 2048 O O . GLN A 1 266 ? -17.964 10.039 18.952 1.00 98.06 266 GLN A O 1
ATOM 2053 N N . ALA A 1 267 ? -15.990 10.790 18.182 1.00 98.44 267 ALA A N 1
ATOM 2054 C CA . ALA A 1 267 ? -16.234 10.433 16.788 1.00 98.44 267 ALA A CA 1
ATOM 2055 C C . ALA A 1 267 ? -16.454 8.920 16.617 1.00 98.44 267 ALA A C 1
ATOM 2057 O O . ALA A 1 267 ? -17.444 8.509 16.010 1.00 98.44 267 ALA A O 1
ATOM 2058 N N . ALA A 1 268 ? -15.605 8.088 17.228 1.00 98.69 268 ALA A N 1
ATOM 2059 C CA . ALA A 1 268 ? -15.731 6.636 17.165 1.00 98.69 268 ALA A CA 1
ATOM 2060 C C . ALA A 1 268 ? -17.001 6.118 17.861 1.00 98.69 268 ALA A C 1
ATOM 2062 O O . ALA A 1 268 ? -17.661 5.223 17.332 1.00 98.69 268 ALA A O 1
ATOM 2063 N N . LEU A 1 269 ? -17.389 6.693 19.006 1.00 98.69 269 LEU A N 1
ATOM 2064 C CA . LEU A 1 269 ? -18.648 6.365 19.689 1.00 98.69 269 LEU A CA 1
ATOM 2065 C C . LEU A 1 269 ? -19.873 6.764 18.855 1.00 98.69 269 LEU A C 1
ATOM 2067 O O . LEU A 1 269 ? -20.814 5.980 18.724 1.00 98.69 269 LEU A O 1
ATOM 2071 N N . ASN A 1 270 ? -19.845 7.943 18.231 1.00 98.56 270 ASN A N 1
ATOM 2072 C CA . ASN A 1 270 ? -20.902 8.384 17.321 1.00 98.56 270 ASN A CA 1
ATOM 2073 C C . ASN A 1 270 ? -21.006 7.451 16.103 1.00 98.56 270 ASN A C 1
ATOM 2075 O O . ASN A 1 270 ? -22.103 7.043 15.723 1.00 98.56 270 ASN A O 1
ATOM 2079 N N . ALA A 1 271 ? -19.866 7.059 15.526 1.00 98.50 271 ALA A N 1
ATOM 2080 C CA . ALA A 1 271 ? -19.797 6.117 14.411 1.00 98.50 271 ALA A CA 1
ATOM 2081 C C . ALA A 1 271 ? -20.279 4.707 14.806 1.00 98.50 271 ALA A C 1
ATOM 2083 O O . ALA A 1 271 ? -20.920 4.020 14.000 1.00 98.50 271 ALA A O 1
ATOM 2084 N N . TYR A 1 272 ? -20.025 4.287 16.052 1.00 98.56 272 TYR A N 1
ATOM 2085 C CA . TYR A 1 272 ? -20.535 3.034 16.608 1.00 98.56 272 TYR A CA 1
ATOM 2086 C C . TYR A 1 272 ? -22.068 2.992 16.546 1.00 98.56 272 TYR A C 1
ATOM 2088 O O . TYR A 1 272 ? -22.648 2.037 16.015 1.00 98.56 272 TYR A O 1
ATOM 2096 N N . GLY A 1 273 ? -22.730 4.061 16.997 1.00 97.38 273 GLY A N 1
ATOM 2097 C CA . GLY A 1 273 ? -24.178 4.240 16.884 1.00 97.38 273 GLY A CA 1
ATOM 2098 C C . GLY A 1 273 ? -24.961 3.056 17.462 1.00 97.38 273 GLY A C 1
ATOM 2099 O O . GLY A 1 273 ? -24.769 2.678 18.613 1.00 97.38 273 GLY A O 1
ATOM 2100 N N . ALA A 1 274 ? -25.812 2.433 16.640 1.00 94.25 274 ALA A N 1
ATOM 2101 C CA . ALA A 1 274 ? -26.647 1.290 17.035 1.00 94.25 274 ALA A CA 1
ATOM 2102 C C . ALA A 1 274 ? -25.866 0.001 17.397 1.00 94.25 274 ALA A C 1
ATOM 2104 O O . ALA A 1 274 ? -26.466 -0.979 17.832 1.00 94.25 274 ALA A O 1
ATOM 2105 N N . GLY A 1 275 ? -24.544 -0.025 17.209 1.00 95.25 275 GLY A N 1
ATOM 2106 C CA . GLY A 1 275 ? -23.693 -1.160 17.553 1.00 95.25 275 GLY A CA 1
ATOM 2107 C C . GLY A 1 275 ? -23.761 -2.334 16.580 1.00 95.25 275 GLY A C 1
ATOM 2108 O O . GLY A 1 275 ? -23.889 -2.160 15.364 1.00 95.25 275 GLY A O 1
ATOM 2109 N N . GLY A 1 276 ? -23.573 -3.544 17.113 1.00 95.75 276 GLY A N 1
ATOM 2110 C CA . GLY A 1 276 ? -23.409 -4.760 16.316 1.00 95.75 276 GLY A CA 1
ATOM 2111 C C . GLY A 1 276 ? -22.147 -4.735 15.445 1.00 95.75 276 GLY A C 1
ATOM 2112 O O . GLY A 1 276 ? -21.227 -3.944 15.661 1.00 95.75 276 GLY A O 1
ATOM 2113 N N . VAL A 1 277 ? -22.107 -5.608 14.436 1.00 97.56 277 VAL A N 1
ATOM 2114 C CA . VAL A 1 277 ? -20.965 -5.720 13.510 1.00 97.56 277 VAL A CA 1
ATOM 2115 C C . VAL A 1 277 ? -20.715 -4.400 12.774 1.00 97.56 277 VAL A C 1
ATOM 2117 O O . VAL A 1 277 ? -19.589 -3.911 12.751 1.00 97.56 277 VAL A O 1
ATOM 2120 N N . ASN A 1 278 ? -21.770 -3.776 12.243 1.00 97.81 278 ASN A N 1
ATOM 2121 C CA . ASN A 1 278 ? -21.649 -2.524 11.494 1.00 97.81 278 ASN A CA 1
ATOM 2122 C C . ASN A 1 278 ? -21.174 -1.356 12.374 1.00 97.81 278 ASN A C 1
ATOM 2124 O O . ASN A 1 278 ? -20.346 -0.562 11.937 1.00 97.81 278 ASN A O 1
ATOM 2128 N N . GLY A 1 279 ? -21.662 -1.245 13.615 1.00 98.38 279 GLY A N 1
ATOM 2129 C CA . GLY A 1 279 ? -21.191 -0.222 14.553 1.00 98.38 279 GLY A CA 1
ATOM 2130 C C . GLY A 1 279 ? -19.717 -0.393 14.908 1.00 98.38 279 GLY A C 1
ATOM 2131 O O . GLY A 1 279 ? -18.950 0.565 14.860 1.00 98.38 279 GLY A O 1
ATOM 2132 N N . ARG A 1 280 ? -19.287 -1.632 15.165 1.00 98.62 280 ARG A N 1
ATOM 2133 C CA . ARG A 1 280 ? -17.873 -1.955 15.399 1.00 98.62 280 ARG A CA 1
ATOM 2134 C C . ARG A 1 280 ? -16.984 -1.576 14.219 1.00 98.62 280 ARG A C 1
ATOM 2136 O O . ARG A 1 280 ? -15.991 -0.879 14.404 1.00 98.62 280 ARG A O 1
ATOM 2143 N N . ALA A 1 281 ? -17.379 -1.983 13.014 1.00 98.75 281 ALA A N 1
ATOM 2144 C CA . ALA A 1 281 ? -16.677 -1.659 11.778 1.00 98.75 281 ALA A CA 1
ATOM 2145 C C . ALA A 1 281 ? -16.522 -0.140 11.587 1.00 98.75 281 ALA A C 1
ATOM 2147 O O . ALA A 1 281 ? -15.416 0.339 11.335 1.00 98.75 281 ALA A O 1
ATOM 2148 N N . ARG A 1 282 ? -17.603 0.631 11.775 1.00 98.75 282 ARG A N 1
ATOM 2149 C CA . ARG A 1 282 ? -17.579 2.098 11.655 1.00 98.75 282 ARG A CA 1
ATOM 2150 C C . ARG A 1 282 ? -16.721 2.777 12.723 1.00 98.75 282 ARG A C 1
ATOM 2152 O O . ARG A 1 282 ? -15.997 3.710 12.395 1.00 98.75 282 ARG A O 1
ATOM 2159 N N . ALA A 1 283 ? -16.764 2.312 13.970 1.00 98.75 283 ALA A N 1
ATOM 2160 C CA . ALA A 1 283 ? -15.940 2.865 15.045 1.00 98.75 283 ALA A CA 1
ATOM 2161 C C . ALA A 1 283 ? -14.439 2.616 14.812 1.00 98.75 283 ALA A C 1
ATOM 2163 O O . ALA A 1 283 ? -13.644 3.547 14.920 1.00 98.75 283 ALA A O 1
ATOM 2164 N N . LEU A 1 284 ? -14.056 1.394 14.419 1.00 98.81 284 LEU A N 1
ATOM 2165 C CA . LEU A 1 284 ? -12.676 1.076 14.037 1.00 98.81 284 LEU A CA 1
ATOM 2166 C C . LEU A 1 284 ? -12.207 1.946 12.863 1.00 98.81 284 LEU A C 1
ATOM 2168 O O . LEU A 1 284 ? -11.123 2.526 12.922 1.00 98.81 284 LEU A O 1
ATOM 2172 N N . ARG A 1 285 ? -13.036 2.075 11.820 1.00 98.62 285 ARG A N 1
ATOM 2173 C CA . ARG A 1 285 ? -12.737 2.928 10.664 1.00 98.62 285 ARG A CA 1
ATOM 2174 C C . ARG A 1 285 ? -12.531 4.385 11.060 1.00 98.62 285 ARG A C 1
ATOM 2176 O O . ARG A 1 285 ? -11.552 4.982 10.637 1.00 98.62 285 ARG A O 1
ATOM 2183 N N . SER A 1 286 ? -13.412 4.923 11.905 1.00 98.69 286 SER A N 1
ATOM 2184 C CA . SER A 1 286 ? -13.326 6.304 12.389 1.00 98.69 286 SER A CA 1
ATOM 2185 C C . SER A 1 286 ? -11.990 6.600 13.073 1.00 98.69 286 SER A C 1
ATOM 2187 O O . SER A 1 286 ? -11.481 7.706 12.938 1.00 98.69 286 SER A O 1
ATOM 2189 N N . ILE A 1 287 ? -11.418 5.635 13.799 1.00 98.62 287 ILE A N 1
ATOM 2190 C CA . ILE A 1 287 ? -10.096 5.780 14.427 1.00 98.62 287 ILE A CA 1
ATOM 2191 C C . ILE A 1 287 ? -8.988 5.655 13.372 1.00 98.62 287 ILE A C 1
ATOM 2193 O O . ILE A 1 287 ? -8.066 6.469 13.346 1.00 98.62 287 ILE A O 1
ATOM 2197 N N . ALA A 1 288 ? -9.082 4.661 12.484 1.00 98.38 288 ALA A N 1
ATOM 2198 C CA . ALA A 1 288 ? -8.082 4.387 11.450 1.00 98.38 288 ALA A CA 1
ATOM 2199 C C . ALA A 1 288 ? -7.946 5.490 10.387 1.00 98.38 288 ALA A C 1
ATOM 2201 O O . ALA A 1 288 ? -6.864 5.668 9.829 1.00 98.38 288 ALA A O 1
ATOM 2202 N N . GLU A 1 289 ? -9.021 6.225 10.112 1.00 97.38 289 GLU A N 1
ATOM 2203 C CA . GLU A 1 289 ? -9.051 7.370 9.192 1.00 97.38 289 GLU A CA 1
ATOM 2204 C C . GLU A 1 289 ? -8.887 8.718 9.922 1.00 97.38 289 GLU A C 1
ATOM 2206 O O . GLU A 1 289 ? -8.980 9.764 9.290 1.00 97.38 289 GLU A O 1
ATOM 2211 N N . SER A 1 290 ? -8.618 8.725 11.235 1.00 95.69 290 SER A N 1
ATOM 2212 C CA . SER A 1 290 ? -8.364 9.971 11.971 1.00 95.69 290 SER A CA 1
ATOM 2213 C C . SER A 1 290 ? -7.022 10.606 11.590 1.00 95.69 290 SER A C 1
ATOM 2215 O O . SER A 1 290 ? -5.999 9.921 11.489 1.00 95.69 290 SER A O 1
ATOM 2217 N N . ASP A 1 291 ? -7.000 11.937 11.481 1.00 91.00 291 ASP A N 1
ATOM 2218 C CA . ASP A 1 291 ? -5.779 12.711 11.215 1.00 91.00 291 ASP A CA 1
ATOM 2219 C C . ASP A 1 291 ? -4.696 12.479 12.276 1.00 91.00 291 ASP A C 1
ATOM 2221 O O . ASP A 1 291 ? -3.498 12.488 11.984 1.00 91.00 291 ASP A O 1
ATOM 2225 N N . LEU A 1 292 ? -5.104 12.274 13.532 1.00 91.81 292 LEU A N 1
ATOM 2226 C CA . LEU A 1 292 ? -4.173 12.044 14.628 1.00 91.81 292 LEU A CA 1
ATOM 2227 C C . LEU A 1 292 ? -3.421 10.723 14.448 1.00 91.81 292 LEU A C 1
ATOM 2229 O O . LEU A 1 292 ? -2.193 10.706 14.552 1.00 91.81 292 LEU A O 1
ATOM 2233 N N . LEU A 1 293 ? -4.132 9.633 14.134 1.00 93.94 293 LEU A N 1
ATOM 2234 C CA . LEU A 1 293 ? -3.478 8.353 13.871 1.00 93.94 293 LEU A CA 1
ATOM 2235 C C . LEU A 1 293 ? -2.676 8.392 12.574 1.00 93.94 293 LEU A C 1
ATOM 2237 O O . LEU A 1 293 ? -1.569 7.862 12.530 1.00 93.94 293 LEU A O 1
ATOM 2241 N N . PHE A 1 294 ? -3.212 9.049 11.544 1.00 91.69 294 PHE A N 1
ATOM 2242 C CA . PHE A 1 294 ? -2.523 9.280 10.282 1.00 91.69 294 PHE A CA 1
ATOM 2243 C C . PHE A 1 294 ? -1.126 9.873 10.495 1.00 91.69 294 PHE A C 1
ATOM 2245 O O . PHE A 1 294 ? -0.140 9.269 10.074 1.00 91.69 294 PHE A O 1
ATOM 2252 N N . ARG A 1 295 ? -1.027 11.002 11.208 1.00 88.06 295 ARG A N 1
ATOM 2253 C CA . ARG A 1 295 ? 0.254 11.675 11.477 1.00 88.06 295 ARG A CA 1
ATOM 2254 C C . ARG A 1 295 ? 1.173 10.842 12.366 1.00 88.06 295 ARG A C 1
ATOM 2256 O O . ARG A 1 295 ? 2.358 10.717 12.072 1.00 88.06 295 ARG A O 1
ATOM 2263 N N . LYS A 1 296 ? 0.626 10.251 13.434 1.00 90.44 296 LYS A N 1
ATOM 2264 C CA . LYS A 1 296 ? 1.386 9.464 14.420 1.00 90.44 296 LYS A CA 1
ATOM 2265 C C . LYS A 1 296 ? 2.108 8.268 13.798 1.00 90.44 296 LYS A C 1
ATOM 2267 O O . LYS A 1 296 ? 3.178 7.882 14.265 1.00 90.44 296 LYS A O 1
ATOM 2272 N N . GLU A 1 297 ? 1.486 7.653 12.801 1.00 92.75 297 GLU A N 1
ATOM 2273 C CA . GLU A 1 297 ? 1.911 6.371 12.249 1.00 92.75 297 GLU A CA 1
ATOM 2274 C C . GLU A 1 297 ? 2.521 6.476 10.844 1.00 92.75 297 GLU A C 1
ATOM 2276 O O . GLU A 1 297 ? 2.924 5.458 10.279 1.00 92.75 297 GLU A O 1
ATOM 2281 N N . PHE A 1 298 ? 2.603 7.681 10.267 1.00 91.38 298 PHE A N 1
ATOM 2282 C CA . PHE A 1 298 ? 3.073 7.874 8.894 1.00 91.38 298 PHE A CA 1
ATOM 2283 C C . PHE A 1 298 ? 4.471 7.285 8.665 1.00 91.38 298 PHE A C 1
ATOM 2285 O O . PHE A 1 298 ? 4.658 6.513 7.726 1.00 91.38 298 PHE A O 1
ATOM 2292 N N . ASN A 1 299 ? 5.435 7.597 9.538 1.00 92.50 299 ASN A N 1
ATOM 2293 C CA . ASN A 1 299 ? 6.822 7.149 9.385 1.00 92.50 299 ASN A CA 1
ATOM 2294 C C . ASN A 1 299 ? 6.944 5.626 9.504 1.00 92.50 299 ASN A C 1
ATOM 2296 O O . ASN A 1 299 ? 7.600 4.986 8.686 1.00 92.50 299 ASN A O 1
ATOM 2300 N N . GLN A 1 300 ? 6.285 5.035 10.499 1.00 94.88 300 GLN A N 1
ATOM 2301 C CA . GLN A 1 300 ? 6.273 3.593 10.733 1.00 94.88 300 GLN A CA 1
ATOM 2302 C C . GLN A 1 300 ? 5.657 2.851 9.540 1.00 94.88 300 GLN A C 1
ATOM 2304 O O . GLN A 1 300 ? 6.242 1.891 9.034 1.00 94.88 300 GLN A O 1
ATOM 2309 N N . ALA A 1 301 ? 4.518 3.340 9.043 1.00 95.62 301 ALA A N 1
ATOM 2310 C CA . ALA A 1 301 ? 3.875 2.805 7.852 1.00 95.62 301 ALA A CA 1
ATOM 2311 C C . ALA A 1 301 ? 4.791 2.915 6.629 1.00 95.62 301 ALA A C 1
ATOM 2313 O O . ALA A 1 301 ? 5.024 1.914 5.955 1.00 95.62 301 ALA A O 1
ATOM 2314 N N . PHE A 1 302 ? 5.371 4.095 6.389 1.00 95.06 302 PHE A N 1
ATOM 2315 C CA . PHE A 1 302 ? 6.247 4.347 5.246 1.00 95.06 302 PHE A CA 1
ATOM 2316 C C . PHE A 1 302 ? 7.460 3.410 5.234 1.00 95.06 302 PHE A C 1
ATOM 2318 O O . PHE A 1 302 ? 7.786 2.845 4.191 1.00 95.06 302 PHE A O 1
ATOM 2325 N N . VAL A 1 303 ? 8.095 3.191 6.393 1.00 96.81 303 VAL A N 1
ATOM 2326 C CA . VAL A 1 303 ? 9.207 2.240 6.545 1.00 96.81 303 VAL A CA 1
ATOM 2327 C C . VAL A 1 303 ? 8.744 0.822 6.219 1.00 96.81 303 VAL A C 1
ATOM 2329 O O . VAL A 1 303 ? 9.385 0.143 5.419 1.00 96.81 303 VAL A O 1
ATOM 2332 N N . LEU A 1 304 ? 7.625 0.370 6.797 1.00 97.31 304 LEU A N 1
ATOM 2333 C CA . LEU A 1 304 ? 7.111 -0.984 6.570 1.00 97.31 304 LEU A CA 1
ATOM 2334 C C . LEU A 1 304 ? 6.779 -1.228 5.091 1.00 97.31 304 LEU A C 1
ATOM 2336 O O . LEU A 1 304 ? 7.068 -2.294 4.549 1.00 97.31 304 LEU A O 1
ATOM 2340 N N . MET A 1 305 ? 6.218 -0.223 4.425 1.00 96.00 305 MET A N 1
ATOM 2341 C CA . MET A 1 305 ? 5.844 -0.295 3.015 1.00 96.00 305 MET A CA 1
ATOM 2342 C C . MET A 1 305 ? 7.053 -0.440 2.090 1.00 96.00 305 MET A C 1
ATOM 2344 O O . MET A 1 305 ? 6.905 -1.031 1.025 1.00 96.00 305 MET A O 1
ATOM 2348 N N . GLN A 1 306 ? 8.251 -0.001 2.497 1.00 95.88 306 GLN A N 1
ATOM 2349 C CA . GLN A 1 306 ? 9.465 -0.293 1.730 1.00 95.88 306 GLN A CA 1
ATOM 2350 C C . GLN A 1 306 ? 9.763 -1.798 1.706 1.00 95.88 306 GLN A C 1
ATOM 2352 O O . GLN A 1 306 ? 10.020 -2.367 0.647 1.00 95.88 306 GLN A O 1
ATOM 2357 N N . TYR A 1 307 ? 9.660 -2.471 2.855 1.00 96.44 307 TYR A N 1
ATOM 2358 C CA . TYR A 1 307 ? 9.850 -3.922 2.939 1.00 96.44 307 TYR A CA 1
ATOM 2359 C C . TYR A 1 307 ? 8.783 -4.679 2.146 1.00 96.44 307 TYR A C 1
ATOM 2361 O O . TYR A 1 307 ? 9.091 -5.654 1.464 1.00 96.44 307 TYR A O 1
ATOM 2369 N N . PHE A 1 308 ? 7.532 -4.219 2.189 1.00 95.62 308 PHE A N 1
ATOM 2370 C CA . PHE A 1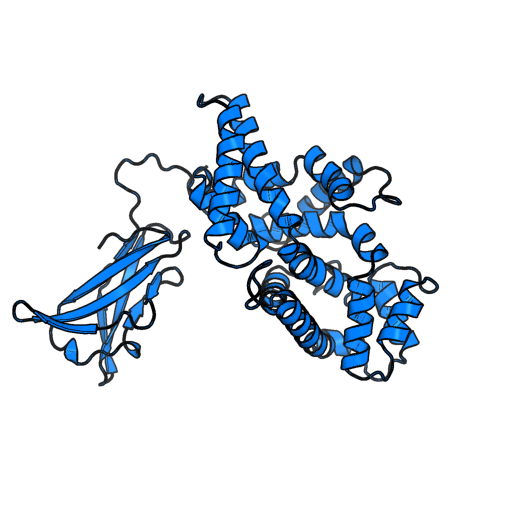 308 ? 6.439 -4.895 1.492 1.00 95.62 308 PHE A CA 1
ATOM 2371 C C . PHE A 1 308 ? 6.460 -4.666 -0.015 1.00 95.62 308 PHE A C 1
ATOM 2373 O O . PHE A 1 308 ? 6.319 -5.634 -0.755 1.00 95.62 308 PHE A O 1
ATOM 2380 N N . GLY A 1 309 ? 6.660 -3.431 -0.474 1.00 91.44 309 GLY A N 1
ATOM 2381 C CA . GLY A 1 309 ? 6.681 -3.112 -1.900 1.00 91.44 309 GLY A CA 1
ATOM 2382 C C . GLY A 1 309 ? 7.957 -3.602 -2.581 1.00 91.44 309 GLY A C 1
ATOM 2383 O O . GLY A 1 309 ? 7.901 -4.372 -3.539 1.00 91.44 309 GLY A O 1
ATOM 2384 N N . TYR A 1 310 ? 9.123 -3.231 -2.048 1.00 93.00 310 TYR A N 1
ATOM 2385 C CA . TYR A 1 310 ? 10.402 -3.562 -2.677 1.00 93.00 310 TYR A CA 1
ATOM 2386 C C . TYR A 1 310 ? 10.892 -4.963 -2.343 1.00 93.00 310 TYR A C 1
ATOM 2388 O O . TYR A 1 310 ? 11.332 -5.692 -3.227 1.00 93.00 310 TYR A O 1
ATOM 2396 N N . LEU A 1 311 ? 10.837 -5.374 -1.081 1.00 91.06 311 LEU A N 1
ATOM 2397 C CA . LEU A 1 311 ? 11.477 -6.630 -0.670 1.00 91.06 311 LEU A CA 1
ATOM 2398 C C . LEU A 1 311 ? 10.502 -7.814 -0.640 1.00 91.06 311 LEU A C 1
ATOM 2400 O O . LEU A 1 311 ? 10.931 -8.960 -0.552 1.00 91.06 311 LEU A O 1
ATOM 2404 N N . ARG A 1 312 ? 9.191 -7.554 -0.754 1.00 91.06 312 ARG A N 1
ATOM 2405 C CA . ARG A 1 312 ? 8.114 -8.561 -0.729 1.00 91.06 312 ARG A CA 1
ATOM 2406 C C . ARG A 1 312 ? 8.194 -9.515 0.479 1.00 91.06 312 ARG A C 1
ATOM 2408 O O . ARG A 1 312 ? 7.833 -10.686 0.368 1.00 91.06 312 ARG A O 1
ATOM 2415 N N . ARG A 1 313 ? 8.656 -9.025 1.636 1.00 90.50 313 ARG A N 1
ATOM 2416 C CA . ARG A 1 313 ? 8.852 -9.818 2.867 1.00 90.50 313 ARG A CA 1
ATOM 2417 C C . ARG A 1 313 ? 8.499 -9.045 4.131 1.00 90.50 313 ARG A C 1
ATOM 2419 O O . ARG A 1 313 ? 8.346 -7.826 4.095 1.00 90.50 313 ARG A O 1
ATOM 2426 N N . ASN A 1 314 ? 8.399 -9.742 5.264 1.00 95.38 314 ASN A N 1
ATOM 2427 C CA . ASN A 1 314 ? 8.299 -9.067 6.556 1.00 95.38 314 ASN A CA 1
ATOM 2428 C C . ASN A 1 314 ? 9.643 -8.451 6.947 1.00 95.38 314 ASN A C 1
ATOM 2430 O O . ASN A 1 314 ? 10.706 -8.949 6.573 1.00 95.38 314 ASN A O 1
ATOM 2434 N N . SER A 1 315 ? 9.599 -7.354 7.701 1.00 95.25 315 SER A N 1
ATOM 2435 C CA . SER A 1 315 ? 10.806 -6.610 8.064 1.00 95.25 315 SER A CA 1
ATOM 2436 C C . SER A 1 315 ? 11.704 -7.319 9.080 1.00 95.25 315 SER A C 1
ATOM 2438 O O . SER A 1 315 ? 12.833 -6.889 9.283 1.00 95.25 315 SER A O 1
ATOM 2440 N N . ASP A 1 316 ? 11.214 -8.402 9.681 1.00 94.81 316 ASP A N 1
ATOM 2441 C CA . ASP A 1 316 ? 11.923 -9.308 10.582 1.00 94.81 316 ASP A CA 1
ATOM 2442 C C . ASP A 1 316 ? 12.214 -10.688 9.974 1.00 94.81 316 ASP A C 1
ATOM 2444 O O . ASP A 1 316 ? 12.818 -11.524 10.643 1.00 94.81 316 ASP A O 1
ATOM 2448 N N . ASP A 1 317 ? 11.815 -10.942 8.723 1.00 91.31 317 ASP A N 1
ATOM 2449 C CA . ASP A 1 317 ? 12.192 -12.174 8.025 1.00 91.31 317 ASP A CA 1
ATOM 2450 C C . ASP A 1 317 ? 13.698 -12.168 7.684 1.00 91.31 317 ASP A C 1
ATOM 2452 O O . ASP A 1 317 ? 14.393 -11.149 7.781 1.00 91.31 317 ASP A O 1
ATOM 2456 N N . ALA A 1 318 ? 14.220 -13.317 7.248 1.00 83.62 318 ALA A N 1
ATOM 2457 C CA . ALA A 1 318 ? 15.552 -13.395 6.657 1.00 83.62 318 ALA A CA 1
ATOM 2458 C C . ALA A 1 318 ? 15.715 -12.354 5.520 1.00 83.62 318 ALA A C 1
ATOM 2460 O O . ALA A 1 318 ? 14.750 -12.088 4.797 1.00 83.62 318 ALA A O 1
ATOM 2461 N N . PRO A 1 319 ? 16.914 -11.773 5.336 1.00 85.44 319 PRO A N 1
ATOM 2462 C CA . PRO A 1 319 ? 18.187 -12.122 5.980 1.00 85.44 319 PRO A CA 1
ATOM 2463 C C . PRO A 1 319 ? 18.382 -11.562 7.400 1.00 85.44 319 PRO A C 1
ATOM 2465 O O . PRO A 1 319 ? 19.249 -12.052 8.122 1.00 85.44 319 PRO A O 1
ATOM 2468 N N . ASP A 1 320 ? 17.580 -10.581 7.819 1.00 86.62 320 ASP A N 1
ATOM 2469 C CA . ASP A 1 320 ? 17.800 -9.832 9.064 1.00 86.62 320 ASP A CA 1
ATOM 2470 C C . ASP A 1 320 ? 17.440 -10.640 10.321 1.00 86.62 320 ASP A C 1
ATOM 2472 O O . ASP A 1 320 ? 18.074 -10.475 11.367 1.00 86.62 320 ASP A O 1
ATOM 2476 N N . ASN A 1 321 ? 16.411 -11.497 10.229 1.00 91.38 321 ASN A N 1
ATOM 2477 C CA . ASN A 1 321 ? 15.861 -12.294 11.340 1.00 91.38 321 ASN A CA 1
ATOM 2478 C C . ASN A 1 321 ? 15.550 -11.455 12.603 1.00 91.38 321 ASN A C 1
ATOM 2480 O O . ASN A 1 321 ? 15.594 -11.946 13.733 1.00 91.38 321 ASN A O 1
ATOM 2484 N N . SER A 1 322 ? 15.311 -10.155 12.418 1.00 94.56 322 SER A N 1
ATOM 2485 C CA . SER A 1 322 ? 15.094 -9.158 13.463 1.00 94.56 322 SER A CA 1
ATOM 2486 C C . SER A 1 322 ? 14.579 -7.856 12.847 1.00 94.56 322 SER A C 1
ATOM 2488 O O . SER A 1 322 ? 14.756 -7.608 11.659 1.00 94.56 322 SER A O 1
ATOM 2490 N N . PHE A 1 323 ? 14.026 -6.964 13.667 1.00 96.31 323 PHE A N 1
ATOM 2491 C CA . PHE A 1 323 ? 13.600 -5.630 13.225 1.00 96.31 323 PHE A CA 1
ATOM 2492 C C . PHE A 1 323 ? 14.752 -4.614 13.103 1.00 96.31 323 PHE A C 1
ATOM 2494 O O . PHE A 1 323 ? 14.484 -3.424 12.969 1.00 96.31 323 PHE A O 1
ATOM 2501 N N . ALA A 1 324 ? 16.023 -5.032 13.147 1.00 96.75 324 ALA A N 1
ATOM 2502 C CA . ALA A 1 324 ? 17.156 -4.104 13.198 1.00 96.75 324 ALA A CA 1
ATOM 2503 C C . ALA A 1 324 ? 17.195 -3.137 11.999 1.00 96.75 324 ALA A C 1
ATOM 2505 O O . ALA A 1 324 ? 17.377 -1.934 12.184 1.00 96.75 324 ALA A O 1
ATOM 2506 N N . GLY A 1 325 ? 16.957 -3.636 10.780 1.00 95.50 325 GLY A N 1
ATOM 2507 C CA . GLY A 1 325 ? 16.877 -2.789 9.586 1.00 95.50 325 GLY A CA 1
ATOM 2508 C C . GLY A 1 325 ? 15.684 -1.827 9.625 1.00 95.50 325 GLY A C 1
ATOM 2509 O O . GLY A 1 325 ? 15.827 -0.643 9.318 1.00 95.50 325 GLY A O 1
ATOM 2510 N N . TYR A 1 326 ? 14.522 -2.311 10.071 1.00 96.75 326 TYR A N 1
ATOM 2511 C CA . TYR A 1 326 ? 13.326 -1.486 10.242 1.00 96.75 326 TYR A CA 1
ATOM 2512 C C . TYR A 1 326 ? 13.566 -0.358 11.253 1.00 96.75 326 TYR A C 1
ATOM 2514 O O . TYR A 1 326 ? 13.253 0.797 10.975 1.00 96.75 326 TYR A O 1
ATOM 2522 N N . ASP A 1 327 ? 14.166 -0.679 12.400 1.00 97.31 327 ASP A N 1
ATOM 2523 C CA . ASP A 1 327 ? 14.467 0.277 13.467 1.00 97.31 327 ASP A CA 1
ATOM 2524 C C . ASP A 1 327 ? 15.514 1.303 13.035 1.00 97.31 327 ASP A C 1
ATOM 2526 O O . ASP A 1 327 ? 15.374 2.487 13.343 1.00 97.31 327 ASP A O 1
ATOM 2530 N N . PHE A 1 328 ? 16.523 0.880 12.269 1.00 96.44 328 PHE A N 1
ATOM 2531 C CA . PHE A 1 328 ? 17.501 1.785 11.672 1.00 96.44 328 PHE A CA 1
ATOM 2532 C C . PHE A 1 328 ? 16.823 2.823 10.770 1.00 96.44 328 PHE A C 1
ATOM 2534 O O . PHE A 1 328 ? 17.027 4.028 10.940 1.00 96.44 328 PHE A O 1
ATOM 2541 N N . TRP A 1 329 ? 15.985 2.374 9.833 1.00 96.44 329 TRP A N 1
ATOM 2542 C CA . TRP A 1 329 ? 15.316 3.273 8.898 1.00 96.44 329 TRP A CA 1
ATOM 2543 C C . TRP A 1 329 ? 14.280 4.167 9.569 1.00 96.44 329 TRP A C 1
ATOM 2545 O O . TRP A 1 329 ? 14.206 5.354 9.251 1.00 96.44 329 TRP A O 1
ATOM 2555 N N . LEU A 1 330 ? 13.522 3.629 10.524 1.00 95.69 330 LEU A N 1
ATOM 2556 C CA . LEU A 1 330 ? 12.589 4.415 11.320 1.00 95.69 330 LEU A CA 1
ATOM 2557 C C . LEU A 1 330 ? 13.325 5.476 12.146 1.00 95.69 330 LEU A C 1
ATOM 2559 O O . LEU A 1 330 ? 12.902 6.630 12.173 1.00 95.69 330 LEU A O 1
ATOM 2563 N N . GLY A 1 331 ? 14.452 5.120 12.767 1.00 95.12 331 GLY A N 1
ATOM 2564 C CA . GLY A 1 331 ? 15.311 6.060 13.483 1.00 95.12 331 GLY A CA 1
ATOM 2565 C C . GLY A 1 331 ? 15.824 7.179 12.577 1.00 95.12 331 GLY A C 1
ATOM 2566 O O . GLY A 1 331 ? 15.708 8.353 12.929 1.00 95.12 331 GLY A O 1
ATOM 2567 N N . LYS A 1 332 ? 16.310 6.833 11.377 1.00 94.31 332 LYS A N 1
ATOM 2568 C CA . LYS A 1 332 ? 16.757 7.809 10.373 1.00 94.31 332 LYS A CA 1
ATOM 2569 C C . LYS A 1 332 ? 15.624 8.741 9.943 1.00 94.31 332 LYS A C 1
ATOM 2571 O O . LYS A 1 332 ? 15.805 9.954 9.934 1.00 94.31 332 LYS A O 1
ATOM 2576 N N . LEU A 1 333 ? 14.451 8.196 9.624 1.00 92.12 333 LEU A N 1
ATOM 2577 C CA . LEU A 1 333 ? 13.309 8.993 9.182 1.00 92.12 333 LEU A CA 1
ATOM 2578 C C . LEU A 1 333 ? 12.801 9.926 10.288 1.00 92.12 333 LEU A C 1
ATOM 2580 O O . LEU A 1 333 ? 12.507 11.090 10.024 1.00 92.12 333 LEU A O 1
ATOM 2584 N N . ASN A 1 334 ? 12.753 9.452 11.534 1.00 91.00 334 ASN A N 1
ATOM 2585 C CA . ASN A 1 334 ? 12.376 10.274 12.683 1.00 91.00 334 ASN A CA 1
ATOM 2586 C C . ASN A 1 334 ? 13.377 11.412 12.928 1.00 91.00 334 ASN A C 1
ATOM 2588 O O . ASN A 1 334 ? 12.952 12.536 13.186 1.00 91.00 334 ASN A O 1
ATOM 2592 N N . ALA A 1 335 ? 14.681 11.153 12.789 1.00 89.81 335 ALA A N 1
ATOM 2593 C CA . ALA A 1 335 ? 15.709 12.189 12.898 1.00 89.81 335 ALA A CA 1
ATOM 2594 C C . ALA A 1 335 ? 15.548 13.272 11.819 1.00 89.81 335 ALA A C 1
ATOM 2596 O O . ALA A 1 335 ? 15.641 14.460 12.118 1.00 89.81 335 ALA A O 1
ATOM 2597 N N . GLU A 1 336 ? 15.231 12.871 10.586 1.00 89.38 336 GLU A N 1
ATOM 2598 C CA . GLU A 1 336 ? 14.960 13.804 9.489 1.00 89.38 336 GLU A CA 1
ATOM 2599 C C . GLU A 1 336 ? 13.635 14.551 9.651 1.00 89.38 336 GLU A C 1
ATOM 2601 O O . GLU A 1 336 ? 13.467 15.623 9.073 1.00 89.38 336 GLU A O 1
ATOM 2606 N N . SER A 1 337 ? 12.675 14.004 10.398 1.00 82.56 337 SER A N 1
ATOM 2607 C CA . SER A 1 337 ? 11.328 14.571 10.508 1.00 82.56 337 SER A CA 1
ATOM 2608 C C . SER A 1 337 ? 11.251 15.801 11.410 1.00 82.56 337 SER A C 1
ATOM 2610 O O . SER A 1 337 ? 10.427 16.677 11.156 1.00 82.56 337 SER A O 1
ATOM 2612 N N . GLY A 1 338 ? 12.113 15.901 12.426 1.00 75.25 338 GLY A N 1
ATOM 2613 C CA . GLY A 1 338 ? 12.023 16.967 13.427 1.00 75.25 338 GLY A CA 1
ATOM 2614 C C . GLY A 1 338 ? 10.686 16.941 14.184 1.00 75.25 338 GLY A C 1
ATOM 2615 O O . GLY A 1 338 ? 10.136 15.870 14.448 1.00 75.25 338 GLY A O 1
ATOM 2616 N N . ASP A 1 339 ? 10.159 18.115 14.544 1.00 68.25 339 ASP A N 1
ATOM 2617 C CA . ASP A 1 339 ? 8.834 18.233 15.167 1.00 68.25 339 ASP A CA 1
ATOM 2618 C C . ASP A 1 339 ? 7.720 18.020 14.128 1.00 68.25 339 ASP A C 1
ATOM 2620 O O . ASP A 1 339 ? 7.473 18.860 13.260 1.00 68.25 339 ASP A O 1
ATOM 2624 N N . THR A 1 340 ? 7.035 16.881 14.231 1.00 63.78 340 THR A N 1
ATO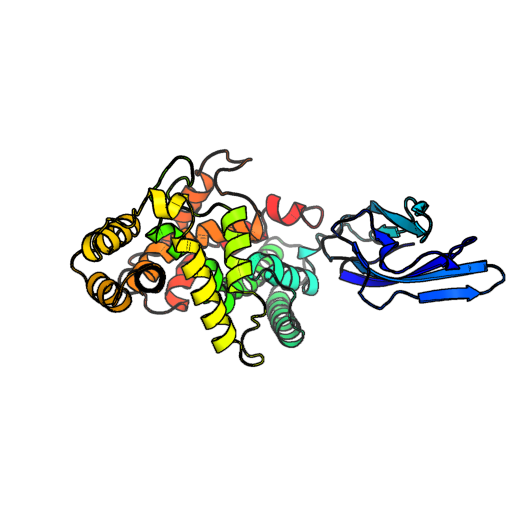M 2625 C CA . THR A 1 340 ? 5.951 16.479 13.322 1.00 63.78 340 THR A CA 1
ATOM 2626 C C . THR A 1 340 ? 4.561 16.896 13.802 1.00 63.78 340 THR A C 1
ATOM 2628 O O . THR A 1 340 ? 3.576 16.668 13.097 1.00 63.78 340 THR A O 1
ATOM 2631 N N . THR A 1 341 ? 4.461 17.536 14.972 1.00 61.62 341 THR A N 1
ATOM 2632 C CA . THR A 1 341 ? 3.189 17.809 15.666 1.00 61.62 341 THR A CA 1
ATOM 2633 C C . THR A 1 341 ? 2.226 18.660 14.827 1.00 61.62 341 THR A C 1
ATOM 2635 O O . THR A 1 341 ? 1.012 18.533 14.966 1.00 61.62 341 THR A O 1
ATOM 2638 N N . ASN A 1 342 ? 2.757 19.475 13.907 1.00 59.38 342 ASN A N 1
ATOM 2639 C CA . ASN A 1 342 ? 1.990 20.402 13.068 1.00 59.38 342 ASN A CA 1
ATOM 2640 C C . ASN A 1 342 ? 2.058 20.105 11.558 1.00 59.38 342 ASN A C 1
ATOM 2642 O O . ASN A 1 342 ? 1.676 20.962 10.763 1.00 59.38 342 ASN A O 1
ATOM 2646 N N . LEU A 1 343 ? 2.546 18.934 11.129 1.00 66.56 343 LEU A N 1
ATOM 2647 C CA . LEU A 1 343 ? 2.545 18.589 9.700 1.00 66.56 343 LEU A CA 1
ATOM 2648 C C . LEU A 1 343 ? 1.112 18.264 9.265 1.00 66.56 343 LEU A C 1
ATOM 2650 O O . LEU A 1 343 ? 0.500 17.328 9.773 1.00 66.56 343 LEU A O 1
ATOM 2654 N N . GLN A 1 344 ? 0.562 19.061 8.354 1.00 66.69 344 GLN A N 1
ATOM 2655 C CA . GLN A 1 344 ? -0.835 18.982 7.921 1.00 66.69 344 GLN A CA 1
ATOM 2656 C C . GLN A 1 344 ? -0.983 18.495 6.479 1.00 66.69 344 GLN A C 1
ATOM 2658 O O . GLN A 1 344 ? -2.040 17.980 6.128 1.00 66.69 344 GLN A O 1
ATOM 2663 N N . THR A 1 345 ? 0.050 18.627 5.642 1.00 76.25 345 THR A N 1
ATOM 2664 C CA . THR A 1 345 ? -0.012 18.204 4.236 1.00 76.25 345 THR A CA 1
ATOM 2665 C C . THR A 1 345 ? 0.826 16.954 3.970 1.00 76.25 345 THR A C 1
ATOM 2667 O O . THR A 1 345 ? 1.837 16.702 4.628 1.00 76.25 345 THR A O 1
ATOM 2670 N N . LEU A 1 346 ? 0.431 16.171 2.962 1.00 75.88 346 LEU A N 1
ATOM 2671 C CA . LEU A 1 346 ? 1.214 15.021 2.490 1.00 75.88 346 LEU A CA 1
ATOM 2672 C C . LEU A 1 346 ? 2.634 15.433 2.072 1.00 75.88 346 LEU A C 1
ATOM 2674 O O . LEU A 1 346 ? 3.591 14.734 2.391 1.00 75.88 346 LEU A O 1
ATOM 2678 N N . ASP A 1 347 ? 2.791 16.604 1.449 1.00 76.88 347 ASP A N 1
ATOM 2679 C CA . ASP A 1 347 ? 4.103 17.140 1.065 1.00 76.88 347 ASP A CA 1
ATOM 2680 C C . ASP A 1 347 ? 5.017 17.373 2.274 1.00 76.88 347 ASP A C 1
ATOM 2682 O O . ASP A 1 347 ? 6.212 17.071 2.232 1.00 76.88 347 ASP A O 1
ATOM 2686 N N . GLN A 1 348 ? 4.455 17.877 3.375 1.00 79.94 348 GLN A N 1
ATOM 2687 C CA . GLN A 1 348 ? 5.184 18.079 4.624 1.00 79.94 348 GLN A CA 1
ATOM 2688 C C . GLN A 1 348 ? 5.645 16.751 5.238 1.00 79.94 348 GLN A C 1
ATOM 2690 O O . GLN A 1 348 ? 6.760 16.678 5.754 1.00 79.94 348 GLN A O 1
ATOM 2695 N N . LEU A 1 349 ? 4.828 15.700 5.139 1.00 77.25 349 LEU A N 1
ATOM 2696 C CA . LEU A 1 349 ? 5.160 14.357 5.626 1.00 77.25 349 LEU A CA 1
ATOM 2697 C C . LEU A 1 349 ? 6.143 13.606 4.719 1.00 77.25 349 LEU A C 1
ATOM 2699 O O . LEU A 1 349 ? 6.894 12.762 5.201 1.00 77.25 349 LEU A O 1
ATOM 2703 N N . LEU A 1 350 ? 6.195 13.935 3.427 1.00 80.25 350 LEU A N 1
ATOM 2704 C CA . LEU A 1 350 ? 7.161 13.371 2.480 1.00 80.25 350 LEU A CA 1
ATOM 2705 C C . LEU A 1 350 ? 8.537 14.041 2.519 1.00 80.25 350 LEU A C 1
ATOM 2707 O O . LEU A 1 350 ? 9.540 13.431 2.151 1.00 80.25 350 LEU A O 1
ATOM 2711 N N . ALA A 1 351 ? 8.635 15.303 2.933 1.00 84.50 351 ALA A N 1
ATOM 2712 C CA . ALA A 1 351 ? 9.923 15.995 2.940 1.00 84.50 351 ALA A CA 1
ATOM 2713 C C . ALA A 1 351 ? 11.027 15.241 3.733 1.00 84.50 351 ALA A C 1
ATOM 2715 O O . ALA A 1 351 ? 12.155 15.161 3.236 1.00 84.50 351 ALA A O 1
ATOM 2716 N N . PRO A 1 352 ? 10.744 14.634 4.905 1.00 86.06 352 PRO A N 1
ATOM 2717 C CA . PRO A 1 352 ? 11.703 13.793 5.620 1.00 86.06 352 PRO A CA 1
ATOM 2718 C C . PRO A 1 352 ? 12.104 12.521 4.864 1.00 86.06 352 PRO A C 1
ATOM 2720 O O . PRO A 1 352 ? 13.267 12.130 4.925 1.00 86.06 352 PRO A O 1
ATOM 2723 N N . THR A 1 353 ? 11.189 11.885 4.121 1.00 85.31 353 THR A N 1
ATOM 2724 C CA . THR A 1 353 ? 11.484 10.637 3.388 1.00 85.31 353 THR A CA 1
ATOM 2725 C C . THR A 1 353 ? 12.506 10.878 2.280 1.00 85.31 353 THR A C 1
ATOM 2727 O O . THR A 1 353 ? 13.438 10.085 2.109 1.00 85.31 353 THR A O 1
ATOM 2730 N N . LYS A 1 354 ? 12.381 12.028 1.605 1.00 85.69 354 LYS A N 1
ATOM 2731 C CA . LYS A 1 354 ? 13.327 12.521 0.596 1.00 85.69 354 LYS A CA 1
ATOM 2732 C C . LYS A 1 354 ? 14.698 12.816 1.198 1.00 85.69 354 LYS A C 1
ATOM 2734 O O . LYS A 1 354 ? 15.709 12.358 0.668 1.00 85.69 354 LYS A O 1
ATOM 2739 N N . ARG A 1 355 ? 14.752 13.526 2.334 1.00 86.56 355 ARG A N 1
ATOM 2740 C CA . ARG A 1 355 ? 16.021 13.811 3.039 1.00 86.56 355 ARG A CA 1
ATOM 2741 C C . ARG A 1 355 ? 16.709 12.540 3.530 1.00 86.56 355 ARG A C 1
ATOM 2743 O O . ARG A 1 355 ? 17.915 12.385 3.356 1.00 86.56 355 ARG A O 1
ATOM 2750 N N . ALA A 1 356 ? 15.935 11.581 4.037 1.00 88.56 356 ALA A N 1
ATOM 2751 C CA . ALA A 1 356 ? 16.442 10.281 4.456 1.00 88.56 356 ALA A CA 1
ATOM 2752 C C . ALA A 1 356 ? 16.980 9.434 3.285 1.00 88.56 356 ALA A C 1
ATOM 2754 O O . ALA A 1 356 ? 17.639 8.417 3.535 1.00 88.56 356 ALA A O 1
ATOM 2755 N N . ARG A 1 357 ? 16.713 9.826 2.026 1.00 91.50 357 ARG A N 1
ATOM 2756 C CA . ARG A 1 357 ? 17.007 9.062 0.799 1.00 91.50 357 ARG A CA 1
ATOM 2757 C C . ARG A 1 357 ? 16.532 7.611 0.908 1.00 91.50 357 ARG A C 1
ATOM 2759 O O . ARG A 1 357 ? 17.218 6.685 0.479 1.00 91.50 357 ARG A O 1
ATOM 2766 N N . MET A 1 358 ? 15.388 7.406 1.562 1.00 93.12 358 MET A N 1
ATOM 2767 C CA . MET A 1 358 ? 14.950 6.065 1.940 1.00 93.12 358 MET A CA 1
ATOM 2768 C C . MET A 1 358 ? 14.514 5.262 0.718 1.00 93.12 358 MET A C 1
ATOM 2770 O O . MET A 1 358 ? 15.039 4.179 0.492 1.00 93.12 358 MET A O 1
ATOM 2774 N N . VAL A 1 359 ? 13.613 5.806 -0.102 1.00 95.38 359 VAL A N 1
ATOM 2775 C CA . VAL A 1 359 ? 13.131 5.115 -1.310 1.00 95.38 359 VAL A CA 1
ATOM 2776 C C . VAL A 1 359 ? 14.285 4.802 -2.250 1.00 95.38 359 VAL A C 1
ATOM 2778 O O . VAL A 1 359 ? 14.389 3.689 -2.751 1.00 95.38 359 VAL A O 1
ATOM 2781 N N . GLU A 1 360 ? 15.203 5.751 -2.421 1.00 94.69 360 GLU A N 1
ATOM 2782 C CA . GLU A 1 360 ? 16.409 5.541 -3.214 1.00 94.69 360 GLU A CA 1
ATOM 2783 C C . GLU A 1 360 ? 17.209 4.329 -2.734 1.00 94.69 360 GLU A C 1
ATOM 2785 O O . GLU A 1 360 ? 17.526 3.462 -3.545 1.00 94.69 360 GLU A O 1
ATOM 2790 N N . ALA A 1 361 ? 17.474 4.232 -1.428 1.00 94.38 361 ALA A N 1
ATOM 2791 C CA . ALA A 1 361 ? 18.220 3.114 -0.866 1.00 94.38 361 ALA A CA 1
ATOM 2792 C C . ALA A 1 361 ? 17.549 1.766 -1.159 1.00 94.38 361 ALA A C 1
ATOM 2794 O O . ALA A 1 361 ? 18.251 0.820 -1.503 1.00 94.38 361 ALA A O 1
ATOM 2795 N N . PHE A 1 362 ? 16.215 1.683 -1.086 1.00 95.44 362 PHE A N 1
ATOM 2796 C CA . PHE A 1 362 ? 15.474 0.458 -1.405 1.00 95.44 362 PHE A CA 1
ATOM 2797 C C . PHE A 1 362 ? 15.473 0.137 -2.906 1.00 95.44 362 PHE A C 1
ATOM 2799 O O . PHE A 1 362 ? 15.745 -1.007 -3.272 1.00 95.44 362 PHE A O 1
ATOM 2806 N N . VAL A 1 363 ? 15.277 1.137 -3.772 1.00 92.94 363 VAL A N 1
ATOM 2807 C CA . VAL A 1 363 ? 15.298 0.984 -5.241 1.00 92.94 363 VAL A CA 1
ATOM 2808 C C . VAL A 1 363 ? 16.644 0.474 -5.754 1.00 92.94 363 VAL A C 1
ATOM 2810 O O . VAL A 1 363 ? 16.681 -0.288 -6.720 1.00 92.94 363 VAL A O 1
ATOM 2813 N N . VAL A 1 364 ? 17.757 0.889 -5.143 1.00 92.06 364 VAL A N 1
ATOM 2814 C CA . VAL A 1 364 ? 19.092 0.448 -5.576 1.00 92.06 364 VAL A CA 1
ATOM 2815 C C . VAL A 1 364 ? 19.604 -0.780 -4.832 1.00 92.06 364 VAL A C 1
ATOM 2817 O O . VAL A 1 364 ? 20.674 -1.278 -5.177 1.00 92.06 364 VAL A O 1
ATOM 2820 N N . THR A 1 365 ? 18.885 -1.282 -3.819 1.00 91.44 365 THR A N 1
ATOM 2821 C CA . THR A 1 365 ? 19.362 -2.460 -3.086 1.00 91.44 365 THR A CA 1
ATOM 2822 C C . THR A 1 365 ? 19.537 -3.651 -4.013 1.00 91.44 365 THR A C 1
ATOM 2824 O O . THR A 1 365 ? 18.684 -3.946 -4.851 1.00 91.44 365 THR A O 1
ATOM 2827 N N . GLY A 1 366 ? 20.611 -4.403 -3.779 1.00 86.62 366 GLY A N 1
ATOM 2828 C CA . GLY A 1 366 ? 20.823 -5.683 -4.439 1.00 86.62 366 GLY A CA 1
ATOM 2829 C C . GLY A 1 366 ? 19.664 -6.658 -4.235 1.00 86.62 366 GLY A C 1
ATOM 2830 O O . GLY A 1 366 ? 19.300 -7.390 -5.145 1.00 86.62 366 GLY A O 1
ATOM 2831 N N . GLU A 1 367 ? 19.023 -6.643 -3.062 1.00 86.31 367 GLU A N 1
ATOM 2832 C CA . GLU A 1 367 ? 17.859 -7.493 -2.781 1.00 86.31 367 GLU A CA 1
ATOM 2833 C C . GLU A 1 367 ? 16.684 -7.199 -3.726 1.00 86.31 367 GLU A C 1
ATOM 2835 O O . GLU A 1 367 ? 16.128 -8.132 -4.304 1.00 86.31 367 GLU A O 1
ATOM 2840 N N . TYR A 1 368 ? 16.354 -5.924 -3.953 1.00 89.69 368 TYR A N 1
ATOM 2841 C CA . TYR A 1 368 ? 15.321 -5.552 -4.918 1.00 89.69 368 TYR A CA 1
ATOM 2842 C C . TYR A 1 368 ? 15.778 -5.789 -6.362 1.00 89.69 368 TYR A C 1
ATOM 2844 O O . TYR A 1 368 ? 15.066 -6.433 -7.131 1.00 89.69 368 TYR A O 1
ATOM 2852 N N . ARG A 1 369 ? 16.983 -5.330 -6.728 1.00 86.94 369 ARG A N 1
ATOM 2853 C CA . ARG A 1 369 ? 17.503 -5.420 -8.103 1.00 86.94 369 ARG A CA 1
ATOM 2854 C C . ARG A 1 369 ? 17.623 -6.859 -8.595 1.00 86.94 369 ARG A C 1
ATOM 2856 O O . ARG A 1 369 ? 17.194 -7.146 -9.712 1.00 86.94 369 ARG A O 1
ATOM 2863 N N . ARG A 1 370 ? 18.099 -7.785 -7.756 1.00 82.19 370 ARG A N 1
ATOM 2864 C CA . ARG A 1 370 ? 18.264 -9.204 -8.121 1.00 82.19 370 ARG A CA 1
ATOM 2865 C C . ARG A 1 370 ? 16.960 -9.918 -8.480 1.00 82.19 370 ARG A C 1
ATOM 2867 O O . ARG A 1 370 ? 17.014 -10.978 -9.095 1.00 82.19 370 ARG A O 1
ATOM 2874 N N . ARG A 1 371 ? 15.792 -9.347 -8.160 1.00 81.81 371 ARG A N 1
ATOM 2875 C CA . ARG A 1 371 ? 14.491 -9.873 -8.613 1.00 81.81 371 ARG A CA 1
ATOM 2876 C C . ARG A 1 371 ? 14.293 -9.754 -10.131 1.00 81.81 371 ARG A C 1
ATOM 2878 O O . ARG A 1 371 ? 13.419 -10.431 -10.661 1.00 81.81 371 ARG A O 1
ATOM 2885 N N . PHE A 1 372 ? 15.063 -8.903 -10.817 1.00 79.19 372 PHE A N 1
ATOM 2886 C CA . PHE A 1 372 ? 14.789 -8.492 -12.204 1.00 79.19 372 PHE A CA 1
ATOM 2887 C C . PHE A 1 372 ? 16.010 -8.548 -13.132 1.00 79.19 372 PHE A C 1
ATOM 2889 O O . PHE A 1 372 ? 15.974 -8.036 -14.252 1.00 79.19 372 PHE A O 1
ATOM 2896 N N . GLY A 1 373 ? 17.105 -9.140 -12.661 1.00 70.69 373 GLY A N 1
ATOM 2897 C CA . GLY A 1 373 ? 18.354 -9.272 -13.402 1.00 70.69 373 GLY A CA 1
ATOM 2898 C C . GLY A 1 373 ? 19.580 -9.172 -12.491 1.00 70.69 373 GLY A C 1
ATOM 2899 O O . GLY A 1 373 ? 19.434 -9.010 -11.279 1.00 70.69 373 GLY A O 1
ATOM 2900 N N . PRO A 1 374 ? 20.792 -9.278 -13.052 1.00 70.94 374 PRO A N 1
ATOM 2901 C CA . PRO A 1 374 ? 22.029 -9.016 -12.324 1.00 70.94 374 PRO A CA 1
ATOM 2902 C C . PRO A 1 374 ? 22.107 -7.548 -11.883 1.00 70.94 374 PRO A C 1
ATOM 2904 O O . PRO A 1 374 ? 21.322 -6.707 -12.332 1.00 70.94 374 PRO A O 1
ATOM 2907 N N . GLU A 1 375 ? 23.011 -7.267 -10.945 1.00 63.78 375 GLU A N 1
ATOM 2908 C CA . GLU A 1 375 ? 23.140 -5.946 -10.311 1.00 63.78 375 GLU A CA 1
ATOM 2909 C C . GLU A 1 375 ? 23.666 -4.851 -11.232 1.00 63.78 375 GLU A C 1
ATOM 2911 O O . GLU A 1 375 ? 24.656 -5.111 -11.953 1.00 63.78 375 GLU A O 1
#

pLDDT: mean 90.56, std 9.12, range [38.53, 98.81]

Foldseek 3Di:
DEDEAQDKDKDKDWDAPCVQWDPVQKDKPDPQKGWDPPQWDWDDDPRTIMIITIIGGHNLDDFDFIKMWGAGPVGDIDIPGSSYTHDDPPPDDQDFCCLDLQVVQQLLCCLQVVDGDDPVRSVVLSVQLVVQLVVLDDDPDPSSVLSNLLSSLVSSVVSCVPPLRVLAQLLQQLLQQLQDDADVVVHRSGDWLVRSSVRSCQLCPPADPPDDPRVVSSVVSLQVSLLVVCVDPSRCVQPPPPDDQLRLLQSSCVSLVHDSPDPLSVQLSVCLPPHDSRSSSRSSSSSSPDPVSCLVCVLLSVLQSLCNRQQVGGCCDPPNVHVPSSVVSSVQLPVLLPDSVPPDDPVNSCNSVVVSCPSSCSSPDQSRSVSRTHD

Radius of gyration: 24.6 Å; chains: 1; bounding box: 56×58×70 Å

Secondary structure (DSSP, 8-state):
-B--TT-EEEEEEE-TTGGGEEEEEEEES-TTEEEPTT--EEEEETTEEEEEEEEEEPTTPPSEEEEEEEEETTS-EEEEEEEEEE-PPTT-----GGGSHHHHHHHHIIIIISSPPPHHHHHHHHHHHHHHHTTS-SS-SHHHHHHHHHHHHHHHHHHHTSHHHHHTHHHHHHHHHHH--SSSSSGGGPPPHHHHHHHHHHHTTT--TTSTTHHHHHHHHHHHHHHHHTTSHHHHHHS-TTS-HHHHHHHHHHHHT--SSSHHHHHHHHHHTT-HHHHHHHHHHHHHT-HHHHHHHHHHHHHHHHIIIII-S-TTSTTTSSSHHHHHHHHHHHHHH---TT--SHHHHHHHHHHTTHHHHHHH-HHHHTTSS--